Protein AF-Q0QKW3-F1 (afdb_monomer_lite)

InterPro domains:
  IPR012902 Prokaryotic N-terminal methylation site [PS00409] (21-41)

Organism: NCBI:txid364149

Radius of gyration: 33.95 Å; chains: 1; bounding box: 112×37×78 Å

Sequence (226 aa):
MNMRSIASMTQSAKTPRSATQGFTLVEALIAGVLMTFVMTSVGRIGVNALASSSTQKERSRIEGAIENSIQQIQHLDSQLTDTRIPVIHRLKNDPNNACIAPGAYLAHRLAYGSTTVAEWQSESTKSPDAIDRPYGVDSLKFSYLKPGSTTLNSLTIKDNSKGSTVITPETTPIDGNPYNLGSQDINLTVIEYQFRIPESKTSKSNKAEKRIIELNPYFQGNCYKL

Secondary structure (DSSP, 8-state):
---------------------PPPHHHHHHHHHHHHHHHHHHHHHHHHHHHHHHHHHHHHHHHHHHHHHHHHHHHHHHH--GGGS-GGGGSTT-TT-TTTSHHHHHHHHHHH----GGGSS-TT---TTSPPPPTTEEEEEEEEEPTT-SEEEEEEEEE-TTS-EEEEEEEEE--S-TTS-S---TT-EEEEEEEE-GGGGGSS---EEEEEEEE--TTHHHHTT-

pLDDT: mean 73.18, std 15.48, range [40.59, 95.44]

Foldseek 3Di:
DDDDDDDDDPDPPPPPPPPPDDDDPVNVVVVVVVVVVVCVVVVVVVVVVVVVVVLVVVVVQQVVQVVVLVVLLVVVLVVPAPVLQPPLLCDPPDPNNCQQQVQVNSQCCQAAVDRDPVCVPVLDHRDPSHRDQTPQWQKKKKWAAGVPDQKIWIWIWHADPVRDTDTDIDIDGNPPDCPPDPDPPRQKIKIKTWGARSVCPPPPDRDIDIDIDIDRRPHNVVSVVD

Structure (mmCIF, N/CA/C/O backbone):
data_AF-Q0QKW3-F1
#
_entry.id   AF-Q0QKW3-F1
#
loop_
_atom_site.group_PDB
_atom_site.id
_atom_site.type_symbol
_atom_site.label_atom_id
_atom_site.label_alt_id
_atom_site.label_comp_id
_atom_site.label_asym_id
_atom_site.label_entity_id
_atom_site.label_seq_id
_atom_site.pdbx_PDB_ins_code
_atom_site.Cartn_x
_atom_site.Cartn_y
_atom_site.Cartn_z
_atom_site.occupancy
_atom_site.B_iso_or_equiv
_atom_site.auth_seq_id
_atom_site.auth_comp_id
_atom_site.auth_asym_id
_atom_site.auth_atom_id
_atom_site.pdbx_PDB_model_num
ATOM 1 N N . MET A 1 1 ? -91.188 3.131 -2.274 1.00 42.47 1 MET A N 1
ATOM 2 C CA . MET A 1 1 ? -90.253 2.021 -1.968 1.00 42.47 1 MET A CA 1
ATOM 3 C C . MET A 1 1 ? -89.298 2.507 -0.884 1.00 42.47 1 MET A C 1
ATOM 5 O O . MET A 1 1 ? -88.382 3.254 -1.171 1.00 42.47 1 MET A O 1
ATOM 9 N N . ASN A 1 2 ? -89.753 2.445 0.367 1.00 40.59 2 ASN A N 1
ATOM 10 C CA . ASN A 1 2 ? -89.349 1.472 1.397 1.00 40.59 2 ASN A CA 1
ATOM 11 C C . ASN A 1 2 ? -87.956 1.727 1.999 1.00 40.59 2 ASN A C 1
ATOM 13 O O . ASN A 1 2 ? -87.008 0.984 1.773 1.00 40.59 2 ASN A O 1
ATOM 17 N N . MET A 1 3 ? -87.912 2.753 2.854 1.00 43.56 3 MET A N 1
ATOM 18 C CA . MET A 1 3 ? -87.024 2.828 4.014 1.00 43.56 3 MET A CA 1
ATOM 19 C C . MET A 1 3 ? -87.367 1.669 4.958 1.00 43.56 3 MET A C 1
ATOM 21 O O . MET A 1 3 ? -88.501 1.573 5.429 1.00 43.56 3 MET A O 1
ATOM 25 N N . ARG A 1 4 ? -86.408 0.781 5.234 1.00 51.78 4 ARG A N 1
ATOM 26 C CA . ARG A 1 4 ? -86.533 -0.211 6.306 1.00 51.78 4 ARG A CA 1
ATOM 27 C C . ARG A 1 4 ? -85.740 0.244 7.523 1.00 51.78 4 ARG A C 1
ATOM 29 O O . ARG A 1 4 ? -84.517 0.300 7.509 1.00 51.78 4 ARG A O 1
ATOM 36 N N . SER A 1 5 ? -86.521 0.558 8.548 1.00 52.12 5 SER A N 1
ATOM 37 C CA . SER A 1 5 ? -86.182 0.591 9.964 1.00 52.12 5 SER A CA 1
ATOM 38 C C . SER A 1 5 ? -85.480 -0.699 10.401 1.00 52.12 5 SER A C 1
ATOM 40 O O . SER A 1 5 ? -85.938 -1.791 10.057 1.00 52.12 5 SER A O 1
ATOM 42 N N . ILE A 1 6 ? -84.411 -0.570 11.189 1.00 54.25 6 ILE A N 1
ATOM 43 C CA . ILE A 1 6 ? -83.927 -1.636 12.069 1.00 54.25 6 ILE A CA 1
ATOM 44 C C . ILE A 1 6 ? -83.757 -1.029 13.460 1.00 54.25 6 ILE A C 1
ATOM 46 O O . ILE A 1 6 ? -83.150 0.026 13.643 1.00 54.25 6 ILE A O 1
ATOM 50 N N . ALA A 1 7 ? -84.392 -1.698 14.410 1.00 48.31 7 ALA A N 1
ATOM 51 C CA . ALA A 1 7 ? -84.553 -1.310 15.791 1.00 48.31 7 ALA A CA 1
ATOM 52 C C . ALA A 1 7 ? -83.254 -1.397 16.609 1.00 48.31 7 ALA A C 1
ATOM 54 O O . ALA A 1 7 ? -82.430 -2.284 16.413 1.00 48.31 7 ALA A O 1
ATOM 55 N N . SER A 1 8 ? -83.159 -0.476 17.570 1.00 50.16 8 SER A N 1
ATOM 56 C CA . SER A 1 8 ? -82.814 -0.689 18.981 1.00 50.16 8 SER A CA 1
ATOM 57 C C . SER A 1 8 ? -81.971 -1.918 19.348 1.00 50.16 8 SER A C 1
ATOM 59 O O . SER A 1 8 ? -82.469 -3.039 19.399 1.00 50.16 8 SER A O 1
ATOM 61 N N . MET A 1 9 ? -80.744 -1.650 19.795 1.00 45.97 9 MET A N 1
ATOM 62 C CA . MET A 1 9 ? -80.145 -2.322 20.949 1.00 45.97 9 MET A CA 1
ATOM 63 C C . MET A 1 9 ? -79.081 -1.392 21.544 1.00 45.97 9 MET A C 1
ATOM 65 O O . MET A 1 9 ? -77.895 -1.465 21.231 1.00 45.97 9 MET A O 1
ATOM 69 N N . THR A 1 10 ? -79.508 -0.473 22.407 1.00 44.41 10 THR A N 1
ATOM 70 C CA . THR A 1 10 ? -78.607 0.189 23.352 1.00 44.41 10 THR A CA 1
ATOM 71 C C . THR A 1 10 ? -78.171 -0.851 24.382 1.00 44.41 10 THR A C 1
ATOM 73 O O . THR A 1 10 ? -78.825 -1.069 25.401 1.00 44.41 10 THR A O 1
ATOM 76 N N . GLN A 1 11 ? -77.056 -1.536 24.118 1.00 50.62 11 GLN A N 1
ATOM 77 C CA . GLN A 1 11 ? -76.340 -2.233 25.179 1.00 50.62 11 GLN A CA 1
ATOM 78 C C . GLN A 1 11 ? -75.833 -1.178 26.159 1.00 50.62 11 GLN A C 1
ATOM 80 O O . GLN A 1 11 ? -74.930 -0.399 25.865 1.00 50.62 11 GLN A O 1
ATOM 85 N N . SER A 1 12 ? -76.459 -1.158 27.333 1.00 49.56 12 SER A N 1
ATOM 86 C CA . SER A 1 12 ? -75.935 -0.535 28.537 1.00 49.56 12 SER A CA 1
ATOM 87 C C . SER A 1 12 ? -74.548 -1.119 28.807 1.00 49.56 12 SER A C 1
ATOM 89 O O . SER A 1 12 ? -74.423 -2.169 29.440 1.00 49.56 12 SER A O 1
ATOM 91 N N . ALA A 1 13 ? -73.503 -0.451 28.314 1.00 48.22 13 ALA A N 1
ATOM 92 C CA . ALA A 1 13 ? -72.133 -0.715 28.708 1.00 48.22 13 ALA A CA 1
ATOM 93 C C . ALA A 1 13 ? -72.042 -0.426 30.208 1.00 48.22 13 ALA A C 1
ATOM 95 O O . ALA A 1 13 ? -71.988 0.719 30.651 1.00 48.22 13 ALA A O 1
ATOM 96 N N . LYS A 1 14 ? -72.125 -1.496 30.996 1.00 47.56 14 LYS A N 1
ATOM 97 C CA . LYS A 1 14 ? -71.912 -1.494 32.434 1.00 47.56 14 LYS A CA 1
ATOM 98 C C . LYS A 1 14 ? -70.473 -1.029 32.638 1.00 47.56 14 LYS A C 1
ATOM 100 O O . LYS A 1 14 ? -69.543 -1.811 32.468 1.00 47.56 14 LYS A O 1
ATOM 105 N N . THR A 1 15 ? -70.294 0.257 32.922 1.00 53.81 15 THR A N 1
ATOM 106 C CA . THR A 1 15 ? -69.010 0.819 33.329 1.00 53.81 15 THR A CA 1
ATOM 107 C C . THR A 1 15 ? -68.491 -0.029 34.487 1.00 53.81 15 THR A C 1
ATOM 109 O O . THR A 1 15 ? -69.190 -0.153 35.503 1.00 53.81 15 THR A O 1
ATOM 112 N N . PRO A 1 16 ? -67.316 -0.674 34.370 1.00 54.38 16 PRO A N 1
ATOM 113 C CA . PRO A 1 16 ? -66.708 -1.277 35.537 1.00 54.38 16 PRO A CA 1
ATOM 114 C C . PRO A 1 16 ? -66.475 -0.139 36.526 1.00 54.38 16 PRO A C 1
ATOM 116 O O . PRO A 1 16 ? -65.832 0.864 36.212 1.00 54.38 16 PRO A O 1
ATOM 119 N N . ARG A 1 17 ? -67.097 -0.270 37.701 1.00 53.06 17 ARG A N 1
ATOM 120 C CA . ARG A 1 17 ? -66.850 0.593 38.851 1.00 53.06 17 ARG A CA 1
ATOM 121 C C . ARG A 1 17 ? -65.341 0.749 38.990 1.00 53.06 17 ARG A C 1
ATOM 123 O O . ARG A 1 17 ? -64.639 -0.257 39.058 1.00 53.06 17 ARG A O 1
ATOM 130 N N . SER A 1 18 ? -64.884 1.997 39.042 1.00 59.66 18 SER A N 1
ATOM 131 C CA . SER A 1 18 ?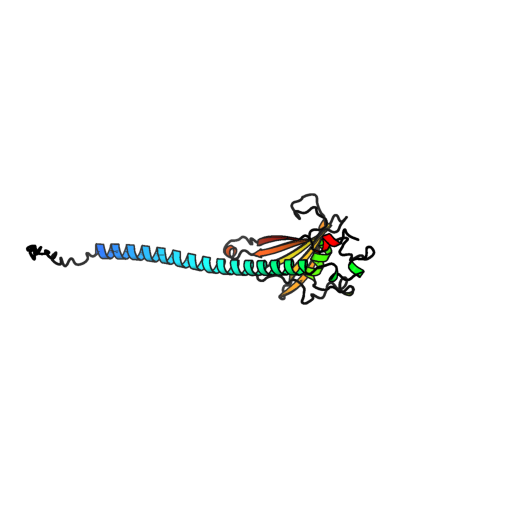 -63.550 2.356 39.509 1.00 59.66 18 SER A CA 1
ATOM 132 C C . SER A 1 18 ? -63.364 1.745 40.893 1.00 59.66 18 SER A C 1
ATOM 134 O O . SER A 1 18 ? -63.780 2.317 41.900 1.00 59.66 18 SER A O 1
ATOM 136 N N . ALA A 1 19 ? -62.792 0.546 40.939 1.00 57.69 19 ALA A N 1
ATOM 137 C CA . ALA A 1 19 ? -62.166 0.041 42.134 1.00 57.69 19 ALA A CA 1
ATOM 138 C C . ALA A 1 19 ? -60.936 0.922 42.317 1.00 57.69 19 ALA A C 1
ATOM 140 O O . ALA A 1 19 ? -59.924 0.743 41.645 1.00 57.69 19 ALA A O 1
ATOM 141 N N . THR A 1 20 ? -61.060 1.928 43.175 1.00 58.72 20 THR A N 1
ATOM 142 C CA . THR A 1 20 ? -59.926 2.704 43.668 1.00 58.72 20 THR A CA 1
ATOM 143 C C . THR A 1 20 ? -59.098 1.770 44.553 1.00 58.72 20 THR A C 1
ATOM 145 O O . THR A 1 20 ? -59.164 1.819 45.777 1.00 58.72 20 THR A O 1
ATOM 148 N N . GLN A 1 21 ? -58.398 0.823 43.929 1.00 62.38 21 GLN A N 1
ATOM 149 C CA . GLN A 1 21 ? -57.389 -0.001 44.570 1.00 62.38 21 GLN A CA 1
ATOM 150 C C . GLN A 1 21 ? -56.129 0.855 44.644 1.00 62.38 21 GLN A C 1
ATOM 152 O O . GLN A 1 21 ? -55.490 1.132 43.633 1.00 62.38 21 GLN A O 1
ATOM 157 N N . GLY A 1 22 ? -55.819 1.345 45.843 1.00 69.25 22 GLY A N 1
ATOM 158 C CA . GLY A 1 22 ? -54.501 1.904 46.112 1.00 69.25 22 GLY A CA 1
ATOM 159 C C . GLY A 1 22 ? -53.444 0.821 45.910 1.00 69.25 22 GLY A C 1
ATOM 160 O O . GLY A 1 22 ? -53.671 -0.334 46.277 1.00 69.25 22 GLY A O 1
ATOM 161 N N . PHE A 1 23 ? -52.306 1.190 45.322 1.00 72.75 23 PHE A N 1
ATOM 162 C CA . PHE A 1 23 ? -51.177 0.281 45.149 1.00 72.75 23 PHE A CA 1
ATOM 163 C C . PHE A 1 23 ? -50.764 -0.296 46.501 1.00 72.75 23 PHE A C 1
ATOM 165 O O . PHE A 1 23 ? -50.537 0.440 47.467 1.00 72.75 23 PHE A O 1
ATOM 172 N N . THR A 1 24 ? -50.661 -1.619 46.580 1.00 83.88 24 THR A N 1
ATOM 173 C CA . THR A 1 24 ? -50.092 -2.253 47.770 1.00 83.88 24 THR A CA 1
ATOM 174 C C . THR A 1 24 ? -48.594 -1.936 47.827 1.00 83.88 24 THR A C 1
ATOM 176 O O . THR A 1 24 ? -47.928 -1.850 46.795 1.00 83.88 24 THR A O 1
ATOM 179 N N . LEU A 1 25 ? -48.034 -1.768 49.029 1.00 85.25 25 LEU A N 1
ATOM 180 C CA . LEU A 1 25 ? -46.605 -1.460 49.212 1.00 85.25 25 LEU A CA 1
ATOM 181 C C . LEU A 1 25 ? -45.699 -2.491 48.511 1.00 85.25 25 LEU A C 1
ATOM 183 O O . LEU A 1 25 ? -44.661 -2.138 47.955 1.00 85.25 25 LEU A O 1
ATOM 187 N N . VAL A 1 26 ? -46.126 -3.757 48.485 1.00 90.44 26 VAL A N 1
ATOM 188 C CA . VAL A 1 26 ? -45.421 -4.860 47.819 1.00 90.44 26 VAL A CA 1
ATOM 189 C C . VAL A 1 26 ? -45.399 -4.686 46.299 1.00 90.44 26 VAL A C 1
ATOM 191 O O . VAL A 1 26 ? -44.364 -4.902 45.678 1.00 90.44 26 VAL A O 1
ATOM 194 N N . GLU A 1 27 ? -46.503 -4.259 45.691 1.00 86.88 27 GLU A N 1
ATOM 195 C CA . GLU A 1 27 ? -46.590 -4.041 44.243 1.00 86.88 27 GLU A CA 1
ATOM 196 C C . GLU A 1 27 ? -45.670 -2.904 43.785 1.00 86.88 27 GLU A C 1
ATOM 198 O O . GLU A 1 27 ? -44.917 -3.066 42.825 1.00 86.88 27 GLU A O 1
ATOM 203 N N . ALA A 1 28 ? -45.650 -1.792 44.527 1.00 89.06 28 ALA A N 1
ATOM 204 C CA . ALA A 1 28 ? -44.736 -0.683 44.263 1.00 89.06 28 ALA A CA 1
ATOM 205 C C . ALA A 1 28 ? -43.260 -1.101 44.413 1.00 89.06 28 ALA A C 1
ATOM 207 O O . ALA A 1 28 ? -42.409 -0.682 43.624 1.00 89.06 28 ALA A O 1
ATOM 208 N N . LEU A 1 29 ? -42.953 -1.968 45.385 1.00 92.56 29 LEU A N 1
ATOM 209 C CA . LEU A 1 29 ? -41.609 -2.505 45.595 1.00 92.56 29 LEU A CA 1
ATOM 210 C C . LEU A 1 29 ? -41.181 -3.432 44.448 1.00 92.56 29 LEU A C 1
ATOM 212 O O . LEU A 1 29 ? -40.080 -3.278 43.919 1.00 92.56 29 LEU A O 1
ATOM 216 N N . ILE A 1 30 ? -42.051 -4.350 44.018 1.00 93.25 30 ILE A N 1
ATOM 217 C CA . ILE A 1 30 ? -41.780 -5.242 42.881 1.00 93.25 30 ILE A CA 1
ATOM 218 C C . ILE A 1 30 ? -41.595 -4.423 41.598 1.00 93.25 30 ILE A C 1
ATOM 220 O O . ILE A 1 30 ? -40.627 -4.641 40.869 1.00 93.25 30 ILE A O 1
ATOM 224 N N . ALA A 1 31 ? -42.462 -3.438 41.344 1.00 92.81 31 ALA A N 1
ATOM 225 C CA . ALA A 1 31 ? -42.358 -2.562 40.179 1.00 92.81 31 ALA A CA 1
ATOM 226 C C . ALA A 1 31 ? -41.044 -1.759 40.173 1.00 92.81 31 ALA A C 1
ATOM 228 O O . ALA A 1 31 ? -40.376 -1.684 39.141 1.00 92.81 31 ALA A O 1
ATOM 229 N N . GLY A 1 32 ? -40.622 -1.221 41.323 1.00 93.56 32 GLY A N 1
ATOM 230 C CA . GLY A 1 32 ? -39.350 -0.506 41.456 1.00 93.56 32 GLY A CA 1
ATOM 231 C C . GLY A 1 32 ? -38.129 -1.390 41.177 1.00 93.56 32 GLY A C 1
ATOM 232 O O . GLY A 1 32 ? -37.216 -0.990 40.447 1.00 93.56 32 GLY A O 1
ATOM 233 N N . VAL A 1 33 ? -38.120 -2.622 41.691 1.00 94.00 33 VAL A N 1
ATOM 234 C CA . VAL A 1 33 ? -37.039 -3.587 41.425 1.00 94.00 33 VAL A CA 1
ATOM 235 C C . VAL A 1 33 ? -37.015 -3.991 39.947 1.00 94.00 33 VAL A C 1
ATOM 237 O O . VAL A 1 33 ? -35.952 -4.000 39.331 1.00 94.00 33 VAL A O 1
ATOM 240 N N . LEU A 1 34 ? -38.168 -4.245 39.326 1.00 95.44 34 LEU A N 1
ATOM 241 C CA . LEU A 1 34 ? -38.222 -4.580 37.899 1.00 95.44 34 LEU A CA 1
ATOM 242 C C . LEU A 1 34 ? -37.742 -3.418 37.016 1.00 95.44 34 LEU A C 1
ATOM 244 O O . LEU A 1 34 ? -36.938 -3.629 36.106 1.00 95.44 34 LEU A O 1
ATOM 248 N N . MET A 1 35 ? -38.161 -2.184 37.312 1.00 93.56 35 MET A N 1
ATOM 249 C CA . MET A 1 35 ? -37.751 -0.994 36.557 1.00 93.56 35 MET A CA 1
ATOM 250 C C . MET A 1 35 ? -36.238 -0.760 36.647 1.00 93.56 35 MET A C 1
ATOM 252 O O . MET A 1 35 ? -35.586 -0.491 35.635 1.00 93.56 35 MET A O 1
ATOM 256 N N . THR A 1 36 ? -35.663 -0.905 37.846 1.00 93.62 36 THR A N 1
ATOM 257 C CA . THR A 1 36 ? -34.215 -0.754 38.057 1.00 93.62 36 THR A CA 1
ATOM 258 C C . THR A 1 36 ? -33.419 -1.833 37.320 1.00 93.62 36 THR A C 1
ATOM 260 O O . THR A 1 36 ? -32.422 -1.506 36.672 1.00 93.62 36 THR A O 1
ATOM 263 N N . PHE A 1 37 ? -33.874 -3.090 37.302 1.00 92.50 37 PHE A N 1
ATOM 264 C CA . PHE A 1 37 ? -33.246 -4.159 36.511 1.00 92.50 37 PHE A CA 1
ATOM 265 C C . PHE A 1 37 ? -33.290 -3.896 34.997 1.00 92.50 37 PHE A C 1
ATOM 267 O O . PHE A 1 37 ? -32.280 -4.085 34.306 1.00 92.50 37 PHE A O 1
ATOM 274 N N . VAL A 1 38 ? -34.427 -3.422 34.478 1.00 95.25 38 VAL A N 1
ATOM 275 C CA . VAL A 1 38 ? -34.590 -3.094 33.051 1.00 95.25 38 VAL A CA 1
ATOM 276 C C . VAL A 1 38 ? -33.697 -1.917 32.660 1.00 95.25 38 VAL A C 1
ATOM 278 O O . VAL A 1 38 ? -32.934 -2.025 31.699 1.00 95.25 38 VAL A O 1
ATOM 281 N N . MET A 1 39 ? -33.718 -0.820 33.424 1.00 92.06 39 MET A N 1
ATOM 282 C CA . MET A 1 39 ? -32.875 0.348 33.142 1.00 92.06 39 MET A CA 1
ATOM 283 C C . MET A 1 39 ? -31.383 0.016 33.224 1.00 92.06 39 MET A C 1
ATOM 285 O O . MET A 1 39 ? -30.614 0.454 32.368 1.00 92.06 39 MET A O 1
ATOM 289 N N . T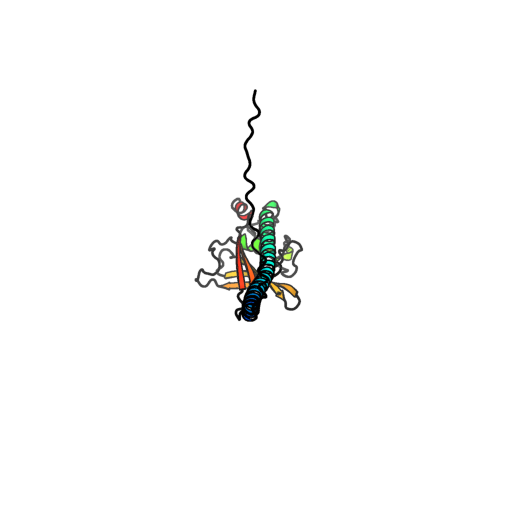HR A 1 40 ? -30.966 -0.807 34.191 1.00 91.00 40 THR A N 1
ATOM 290 C CA . THR A 1 40 ? -29.561 -1.235 34.311 1.00 91.00 40 THR A CA 1
ATOM 291 C C . THR A 1 40 ? -29.128 -2.079 33.109 1.00 91.00 40 THR A C 1
ATOM 293 O O . THR A 1 40 ? -28.021 -1.908 32.593 1.00 91.00 40 THR A O 1
ATOM 296 N N . SER A 1 41 ? -30.008 -2.957 32.622 1.00 90.12 41 SER A N 1
ATOM 297 C CA . SER A 1 41 ? -29.759 -3.776 31.430 1.00 90.12 41 SER A CA 1
ATOM 298 C C . SER A 1 41 ? -29.640 -2.924 30.162 1.00 90.12 41 SER A C 1
ATOM 300 O O . SER A 1 41 ? -28.644 -3.026 29.444 1.00 90.12 41 SER A O 1
ATOM 302 N N . VAL A 1 42 ? -30.606 -2.034 29.907 1.00 88.94 42 VAL A N 1
ATOM 303 C CA . VAL A 1 42 ? -30.612 -1.166 28.714 1.00 88.94 42 VAL A CA 1
ATOM 304 C C . VAL A 1 42 ? -29.439 -0.184 28.732 1.00 88.94 42 VAL A C 1
ATOM 306 O O . VAL A 1 42 ? -28.790 0.012 27.704 1.00 88.94 42 VAL A O 1
ATOM 309 N N . GLY A 1 43 ? -29.104 0.372 29.901 1.00 87.31 43 GLY A N 1
ATOM 310 C CA . GLY A 1 43 ? -27.953 1.259 30.064 1.00 87.31 43 GLY A CA 1
ATOM 311 C C . GLY A 1 43 ? -26.640 0.593 29.648 1.00 87.31 43 GLY A C 1
ATOM 312 O O . GLY A 1 43 ? -25.858 1.185 28.905 1.00 87.31 43 GLY A O 1
ATOM 313 N N . ARG A 1 44 ? -26.424 -0.671 30.043 1.00 84.62 44 ARG A N 1
ATOM 314 C CA . ARG A 1 44 ? -25.239 -1.448 29.636 1.00 84.62 44 ARG A CA 1
ATOM 315 C C . ARG A 1 44 ? -25.212 -1.762 28.136 1.00 84.62 44 ARG A C 1
ATOM 317 O O . ARG A 1 44 ? -24.150 -1.696 27.525 1.00 84.62 44 ARG A O 1
ATOM 324 N N . ILE A 1 45 ? -26.357 -2.072 27.526 1.00 87.50 45 ILE A N 1
ATOM 325 C CA . ILE A 1 45 ? -26.439 -2.330 26.077 1.00 87.50 45 ILE A CA 1
ATOM 326 C C . ILE A 1 45 ? -26.093 -1.063 25.280 1.00 87.50 45 ILE A C 1
ATOM 328 O O . ILE A 1 45 ? -25.303 -1.129 24.338 1.00 87.50 45 ILE A O 1
ATOM 332 N N . GLY A 1 46 ? -26.620 0.096 25.689 1.00 86.50 46 GLY A N 1
ATOM 333 C CA . GLY A 1 46 ? -26.365 1.375 25.022 1.00 86.50 46 GLY A CA 1
ATOM 334 C C . GLY A 1 46 ? -24.890 1.786 25.035 1.00 86.50 46 GLY A C 1
ATOM 335 O O . GLY A 1 46 ? -24.346 2.158 23.995 1.00 86.50 46 GLY A O 1
ATOM 336 N N . VAL A 1 47 ? -24.206 1.664 26.181 1.00 82.88 47 VAL A N 1
ATOM 337 C CA . VAL A 1 47 ? -22.771 2.006 26.267 1.00 82.88 47 VAL A CA 1
ATOM 338 C C . VAL A 1 47 ? -21.896 1.063 25.436 1.00 82.88 47 VAL A C 1
ATOM 340 O O . VAL A 1 47 ? -20.952 1.522 24.795 1.00 82.88 47 VAL A O 1
ATOM 343 N N . ASN A 1 48 ? -22.238 -0.228 25.368 1.00 81.94 48 ASN A N 1
ATOM 344 C CA . ASN A 1 48 ? -21.509 -1.200 24.548 1.00 81.94 48 ASN A CA 1
ATOM 345 C C . ASN A 1 48 ? -21.688 -0.925 23.047 1.00 81.94 48 ASN A C 1
ATOM 347 O O . ASN A 1 48 ? -20.725 -1.018 22.284 1.00 81.94 48 ASN A O 1
ATOM 351 N N . ALA A 1 49 ? -22.894 -0.528 22.629 1.00 81.00 49 ALA A N 1
ATOM 352 C CA . ALA A 1 49 ? -23.169 -0.139 21.249 1.00 81.00 49 ALA A CA 1
ATOM 353 C C . ALA A 1 49 ? -22.386 1.123 20.838 1.00 81.00 49 ALA A C 1
ATOM 355 O O . ALA A 1 49 ? -21.806 1.167 19.753 1.00 81.00 49 ALA A O 1
ATOM 356 N N . LEU A 1 50 ? -22.300 2.129 21.717 1.00 82.50 50 LEU A N 1
ATOM 357 C CA . LEU A 1 50 ? -21.523 3.352 21.468 1.00 82.50 50 LEU A CA 1
ATOM 358 C C . LEU A 1 50 ? -20.014 3.082 21.399 1.00 82.50 50 LEU A C 1
ATOM 360 O O . LEU A 1 50 ? -19.336 3.575 20.494 1.00 82.50 50 LEU A O 1
ATOM 364 N N . ALA A 1 51 ? -19.489 2.266 22.317 1.00 76.62 51 ALA A N 1
ATOM 365 C CA . ALA A 1 51 ? -18.089 1.852 22.297 1.00 76.62 51 ALA A CA 1
ATOM 366 C C . ALA A 1 51 ? -17.738 1.119 20.986 1.00 76.62 51 ALA A C 1
ATOM 368 O O . ALA A 1 51 ? -16.731 1.437 20.347 1.00 76.62 51 ALA A O 1
ATOM 369 N N . SER A 1 52 ? -18.609 0.216 20.523 1.00 82.31 52 SER A N 1
ATOM 370 C CA . SER A 1 52 ? -18.460 -0.472 19.233 1.00 82.31 52 SER A CA 1
ATOM 371 C C . SER A 1 52 ? -18.571 0.480 18.030 1.00 82.31 52 SER A C 1
ATOM 373 O O . SER A 1 52 ? -17.771 0.399 17.104 1.00 82.31 52 SER A O 1
ATOM 375 N N . SER A 1 53 ? -19.480 1.459 18.054 1.00 85.12 53 SER A N 1
ATOM 376 C CA . SER A 1 53 ? -19.622 2.431 16.957 1.00 85.12 53 SER A CA 1
ATOM 377 C C . SER A 1 53 ? -18.356 3.272 16.747 1.00 85.12 53 SER A C 1
ATOM 379 O O . SER A 1 53 ? -17.935 3.503 15.611 1.00 85.12 53 SER A O 1
ATOM 381 N N . SER A 1 54 ? -17.706 3.693 17.837 1.00 84.94 54 SER A N 1
ATOM 382 C CA . SER A 1 54 ? -16.475 4.489 17.763 1.00 84.94 54 SER A CA 1
ATOM 383 C C . SER A 1 54 ? -15.297 3.720 17.147 1.00 84.94 54 SER A C 1
ATOM 385 O O . SER A 1 54 ? -14.554 4.274 16.337 1.00 84.94 54 SER A O 1
ATOM 387 N N . THR A 1 55 ? -15.156 2.433 17.480 1.00 85.25 55 THR A N 1
ATOM 388 C CA . THR A 1 55 ? -14.099 1.559 16.945 1.00 85.25 55 THR A CA 1
ATOM 389 C C . THR A 1 55 ? -14.363 1.209 15.488 1.00 85.25 55 THR A C 1
ATOM 391 O O . THR A 1 55 ? -13.450 1.302 14.667 1.00 85.25 55 THR A O 1
ATOM 394 N N . GLN A 1 56 ? -15.622 0.929 15.143 1.00 86.75 56 GLN A N 1
ATOM 395 C CA . GLN A 1 56 ? -16.041 0.703 13.765 1.00 86.75 56 GLN A CA 1
ATOM 396 C C . GLN A 1 56 ? -15.774 1.929 12.884 1.00 86.75 56 GLN A C 1
ATOM 398 O O . GLN A 1 56 ? -15.270 1.786 11.774 1.00 86.75 56 GLN A O 1
ATOM 403 N N . LYS A 1 57 ? -16.045 3.143 13.383 1.00 87.62 57 LYS A N 1
ATOM 404 C CA . LYS A 1 57 ? -15.756 4.388 12.654 1.00 87.62 57 LYS A CA 1
ATOM 405 C C . LYS A 1 57 ? -14.266 4.544 12.354 1.00 87.62 57 LYS A C 1
ATOM 407 O O . LYS A 1 57 ? -13.909 4.921 11.240 1.00 87.62 57 LYS A O 1
ATOM 412 N N . GLU A 1 58 ? -13.409 4.262 13.331 1.00 87.50 58 GLU A N 1
ATOM 413 C CA . GLU A 1 58 ? -11.960 4.334 13.136 1.00 87.50 58 GLU A CA 1
ATOM 414 C C . GLU A 1 58 ? -11.482 3.284 12.129 1.00 87.50 58 GLU A C 1
ATOM 416 O O . GLU A 1 58 ? -10.717 3.601 11.221 1.00 87.50 58 GLU A O 1
ATOM 421 N N . ARG A 1 59 ? -12.001 2.055 12.223 1.00 88.44 59 ARG A N 1
ATOM 422 C CA . ARG A 1 59 ? -11.702 0.992 11.260 1.00 88.44 59 ARG A CA 1
ATOM 423 C C . ARG A 1 59 ? -12.098 1.393 9.843 1.00 88.44 59 ARG A C 1
ATOM 425 O O . ARG A 1 59 ? -11.265 1.333 8.946 1.00 88.44 59 ARG A O 1
ATOM 432 N N . SER A 1 60 ? -13.321 1.885 9.653 1.00 89.69 60 SER A N 1
ATOM 433 C CA . SER A 1 60 ? -13.789 2.358 8.347 1.00 89.69 60 SER A CA 1
ATOM 434 C C . SER A 1 60 ? -12.959 3.525 7.807 1.00 89.69 60 SER A C 1
ATOM 436 O O . SER A 1 60 ? -12.778 3.631 6.597 1.00 89.69 60 SER A O 1
ATOM 438 N N . ARG A 1 61 ? -12.417 4.388 8.675 1.00 90.62 61 ARG A N 1
ATOM 439 C CA . ARG A 1 61 ? -11.520 5.475 8.262 1.00 90.62 61 ARG A CA 1
ATOM 440 C C . ARG A 1 61 ? -10.176 4.948 7.749 1.00 90.62 61 ARG A C 1
ATOM 442 O O . ARG A 1 61 ? -9.709 5.431 6.721 1.00 90.62 61 ARG A O 1
ATOM 449 N N . ILE A 1 62 ? -9.569 3.979 8.439 1.00 89.94 62 ILE A N 1
ATOM 450 C CA . ILE A 1 62 ? -8.311 3.346 8.004 1.00 89.94 62 ILE A CA 1
ATOM 451 C C . ILE A 1 62 ? -8.536 2.571 6.703 1.00 89.94 62 ILE A C 1
ATOM 453 O O . ILE A 1 62 ? -7.788 2.755 5.748 1.00 89.94 62 ILE A O 1
ATOM 457 N N . GLU A 1 63 ? -9.591 1.756 6.630 1.00 90.19 63 GLU A N 1
ATOM 458 C CA . GLU A 1 63 ? -9.901 0.978 5.425 1.00 90.19 63 GLU A CA 1
ATOM 459 C C . GLU A 1 63 ? -10.213 1.880 4.225 1.00 90.19 63 GLU A C 1
ATOM 461 O O . GLU A 1 63 ? -9.713 1.621 3.137 1.00 90.19 63 GLU A O 1
ATOM 466 N N . GLY A 1 64 ? -10.934 2.988 4.420 1.00 92.12 64 GLY A N 1
ATOM 467 C CA . GLY A 1 64 ? -11.164 3.970 3.358 1.00 92.12 64 GLY A CA 1
ATOM 468 C C . GLY A 1 64 ? -9.883 4.671 2.889 1.00 92.12 64 GLY A C 1
ATOM 469 O O . GLY A 1 64 ? -9.724 4.936 1.699 1.00 92.12 64 GLY A O 1
ATOM 470 N N . ALA A 1 65 ? -8.945 4.949 3.800 1.00 91.31 65 ALA A N 1
ATOM 471 C CA . ALA A 1 65 ? -7.648 5.519 3.439 1.00 91.31 65 ALA A CA 1
ATOM 472 C C . ALA A 1 65 ? -6.776 4.519 2.661 1.00 91.31 65 ALA A C 1
ATOM 474 O O . ALA A 1 65 ? -6.107 4.911 1.705 1.00 91.31 65 ALA A O 1
ATOM 475 N N . ILE A 1 66 ? -6.802 3.239 3.051 1.00 91.69 66 ILE A N 1
ATOM 476 C CA . ILE A 1 66 ? -6.141 2.159 2.311 1.00 91.69 66 ILE A CA 1
ATOM 477 C C . ILE A 1 66 ? -6.763 2.049 0.921 1.00 91.69 66 ILE A C 1
ATOM 479 O O . ILE A 1 66 ? -6.038 2.175 -0.052 1.00 91.69 66 ILE A O 1
ATOM 483 N N . GLU A 1 67 ? -8.084 1.918 0.815 1.00 93.75 67 GLU A N 1
ATOM 484 C CA . GLU A 1 67 ? -8.797 1.799 -0.463 1.00 93.75 67 GLU A CA 1
ATOM 485 C C . GLU A 1 67 ? -8.455 2.942 -1.432 1.00 93.75 67 GLU A C 1
ATOM 487 O O . GLU A 1 67 ? -8.107 2.701 -2.585 1.00 93.75 67 GLU A O 1
ATOM 492 N N . ASN A 1 68 ? -8.448 4.189 -0.955 1.00 93.44 68 ASN A N 1
ATOM 493 C CA . ASN A 1 68 ? -8.043 5.329 -1.780 1.00 93.44 68 ASN A CA 1
ATOM 494 C C . ASN A 1 68 ? -6.580 5.215 -2.261 1.00 93.44 68 ASN A C 1
ATOM 496 O O . ASN A 1 68 ? -6.272 5.499 -3.417 1.00 93.44 68 ASN A O 1
ATOM 500 N N . SER A 1 69 ? -5.670 4.750 -1.400 1.00 90.88 69 SER A N 1
ATOM 501 C CA . SER A 1 69 ? -4.275 4.497 -1.783 1.00 90.88 69 SER A CA 1
ATOM 502 C C . SER A 1 69 ? -4.153 3.395 -2.836 1.00 90.88 69 SER A C 1
ATOM 504 O O . SER A 1 69 ? -3.362 3.540 -3.766 1.00 90.88 69 SER A O 1
ATOM 506 N N . ILE A 1 70 ? -4.957 2.333 -2.743 1.00 91.38 70 ILE A N 1
ATOM 507 C CA . ILE A 1 70 ? -5.004 1.261 -3.749 1.00 91.38 70 ILE A CA 1
ATOM 508 C C . ILE A 1 70 ? -5.432 1.824 -5.098 1.00 91.38 70 ILE A C 1
ATOM 510 O O . ILE A 1 70 ? -4.761 1.594 -6.104 1.00 91.38 70 ILE A O 1
ATOM 514 N N . GLN A 1 71 ? -6.515 2.599 -5.114 1.00 93.00 71 GLN A N 1
ATOM 515 C CA . GLN A 1 71 ? -7.018 3.237 -6.329 1.00 93.00 71 GLN A CA 1
ATOM 516 C C . GLN A 1 71 ? -5.970 4.173 -6.938 1.00 93.00 71 GLN A C 1
ATOM 518 O O . GLN A 1 71 ? -5.759 4.160 -8.150 1.00 93.00 71 GLN A O 1
ATOM 523 N N . GLN A 1 72 ? -5.254 4.935 -6.106 1.00 90.62 72 GLN A N 1
ATOM 524 C CA . GLN A 1 72 ? -4.156 5.784 -6.560 1.00 90.62 72 GLN A CA 1
ATOM 525 C C . GLN A 1 72 ? -3.019 4.964 -7.180 1.00 90.62 72 GLN A C 1
ATOM 527 O O . GLN A 1 72 ? -2.526 5.319 -8.248 1.00 90.62 72 GLN A O 1
ATOM 532 N N . ILE A 1 73 ? -2.611 3.859 -6.554 1.00 89.81 73 ILE A N 1
ATOM 533 C CA . ILE A 1 73 ? -1.554 2.990 -7.082 1.00 89.81 73 ILE A CA 1
ATOM 534 C C . ILE A 1 73 ? -1.962 2.380 -8.422 1.00 89.81 73 ILE A C 1
ATOM 536 O O . ILE A 1 73 ? -1.180 2.423 -9.366 1.00 89.81 73 ILE A O 1
ATOM 540 N N . GLN A 1 74 ? -3.183 1.857 -8.529 1.00 91.19 74 GLN A N 1
ATOM 541 C CA . GLN A 1 74 ? -3.704 1.308 -9.782 1.00 91.19 74 GLN A CA 1
ATOM 542 C C . GLN A 1 74 ? -3.769 2.378 -10.874 1.00 91.19 74 GLN A C 1
ATOM 544 O O . GLN A 1 74 ? -3.409 2.131 -12.025 1.00 91.19 74 GLN A O 1
ATOM 549 N N . HIS A 1 75 ? -4.176 3.595 -10.510 1.00 89.50 75 HIS A N 1
ATOM 550 C CA . HIS A 1 75 ? -4.162 4.722 -11.427 1.00 89.50 75 HIS A CA 1
ATOM 551 C C . HIS A 1 75 ? -2.741 5.037 -11.910 1.00 89.50 75 HIS A C 1
ATOM 553 O O . HIS A 1 75 ? -2.525 5.156 -13.116 1.00 89.50 75 HIS A O 1
ATOM 559 N N . LEU A 1 76 ? -1.762 5.120 -11.006 1.00 85.44 76 LEU A N 1
ATOM 560 C CA . LEU A 1 76 ? -0.365 5.382 -11.360 1.00 85.44 76 LEU A CA 1
ATOM 561 C C . LEU A 1 76 ? 0.244 4.270 -12.216 1.00 85.44 76 LEU A C 1
ATOM 563 O O . LEU A 1 76 ? 0.935 4.578 -13.185 1.00 85.44 76 LEU A O 1
ATOM 567 N N . ASP A 1 77 ? -0.040 3.007 -11.905 1.00 88.44 77 ASP A N 1
ATOM 568 C CA . ASP A 1 77 ? 0.407 1.870 -12.710 1.00 88.44 77 ASP A CA 1
ATOM 569 C C . ASP A 1 77 ? -0.178 1.935 -14.130 1.00 88.44 77 ASP A C 1
ATOM 571 O O . ASP A 1 77 ? 0.559 1.850 -15.109 1.00 88.44 77 ASP A O 1
ATOM 575 N N . SER A 1 78 ? -1.475 2.238 -14.265 1.00 88.06 78 SER A N 1
ATOM 576 C CA . SER A 1 78 ? -2.109 2.409 -15.582 1.00 88.06 78 SER A CA 1
ATOM 577 C C . SER A 1 78 ? -1.531 3.578 -16.392 1.00 88.06 78 SER A C 1
ATOM 579 O O . SER A 1 78 ? -1.499 3.535 -17.623 1.00 88.06 78 SER A O 1
ATOM 581 N N . GLN A 1 79 ? -1.054 4.633 -15.719 1.00 86.00 79 GLN A N 1
ATOM 582 C CA . GLN A 1 79 ? -0.388 5.759 -16.377 1.00 86.00 79 GLN A CA 1
ATOM 583 C C . GLN A 1 79 ? 1.029 5.413 -16.834 1.00 86.00 79 GLN A C 1
ATOM 585 O O . GLN A 1 79 ? 1.548 6.062 -17.752 1.00 86.00 79 GLN A O 1
ATOM 590 N N . LEU A 1 80 ? 1.658 4.420 -16.206 1.00 81.88 80 LEU A N 1
ATOM 591 C CA . LEU A 1 80 ? 2.986 3.937 -16.539 1.00 81.88 80 LEU A CA 1
ATOM 592 C C . LEU A 1 80 ? 2.897 3.135 -17.840 1.00 81.88 80 LEU A C 1
ATOM 594 O O . LEU A 1 80 ? 2.827 1.914 -17.870 1.00 81.88 80 LEU A O 1
ATOM 598 N N . THR A 1 81 ? 2.831 3.870 -18.942 1.00 80.38 81 THR A N 1
ATOM 599 C CA . THR A 1 81 ? 2.810 3.356 -20.311 1.00 80.38 81 THR A CA 1
ATOM 600 C C . THR A 1 81 ? 4.173 3.552 -20.949 1.00 80.38 81 THR A C 1
ATOM 602 O O . THR A 1 81 ? 4.967 4.373 -20.486 1.00 80.38 81 THR A O 1
ATOM 605 N N . ASP A 1 82 ? 4.427 2.831 -22.043 1.00 71.81 82 ASP A N 1
ATOM 606 C CA . ASP A 1 82 ? 5.686 2.909 -22.785 1.00 71.81 82 ASP A CA 1
ATOM 607 C C . ASP A 1 82 ? 6.090 4.373 -23.030 1.00 71.81 82 ASP A C 1
ATOM 609 O O . ASP A 1 82 ? 7.162 4.787 -22.620 1.00 71.81 82 ASP A O 1
ATOM 613 N N . THR A 1 83 ? 5.180 5.221 -23.520 1.00 73.75 83 THR A N 1
ATOM 614 C CA . THR A 1 83 ? 5.436 6.649 -23.793 1.00 73.75 83 THR A CA 1
ATOM 615 C C . THR A 1 83 ? 5.829 7.487 -22.575 1.00 73.75 83 THR A C 1
ATOM 617 O O . THR A 1 83 ? 6.545 8.473 -22.743 1.00 73.75 83 THR A O 1
ATOM 620 N N . ARG A 1 84 ? 5.397 7.115 -21.365 1.00 76.44 84 ARG A N 1
ATOM 621 C CA . ARG A 1 84 ? 5.754 7.813 -20.120 1.00 76.44 84 ARG A CA 1
ATOM 622 C C . ARG A 1 84 ? 7.072 7.342 -19.520 1.00 76.44 84 ARG A C 1
ATOM 624 O O . ARG A 1 84 ? 7.658 8.070 -18.72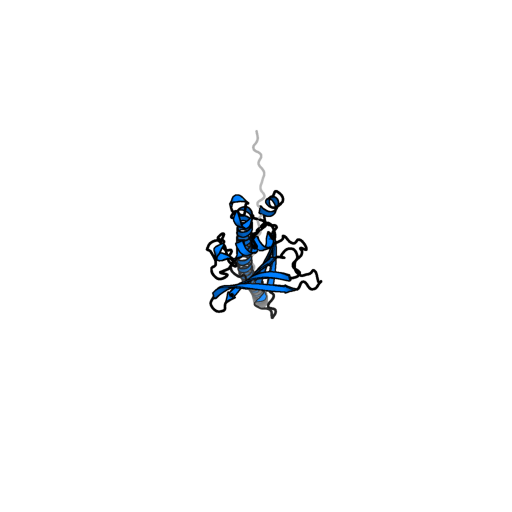0 1.00 76.44 84 ARG A O 1
ATOM 631 N N . ILE A 1 85 ? 7.545 6.160 -19.904 1.00 78.19 85 ILE A N 1
ATOM 632 C CA . ILE A 1 85 ? 8.855 5.658 -19.500 1.00 78.19 85 ILE A CA 1
ATOM 633 C C . ILE A 1 85 ? 9.909 6.348 -20.377 1.00 78.19 85 ILE A C 1
ATOM 635 O O . ILE A 1 85 ? 9.824 6.268 -21.606 1.00 78.19 85 ILE A O 1
ATOM 639 N N . PRO A 1 86 ? 10.916 7.025 -19.806 1.00 77.06 86 PRO A N 1
ATOM 640 C CA . PRO A 1 86 ? 11.999 7.611 -20.587 1.00 77.06 86 PRO A CA 1
ATOM 641 C C . PRO A 1 86 ? 12.692 6.562 -21.460 1.00 77.06 86 PRO A C 1
ATOM 643 O O . PRO A 1 86 ? 12.951 5.452 -21.005 1.00 77.06 86 PRO A O 1
ATOM 646 N N . VAL A 1 87 ? 13.029 6.920 -22.703 1.00 72.31 87 VAL A N 1
ATOM 647 C CA . VAL A 1 87 ? 13.594 5.982 -23.695 1.00 72.31 87 VAL A CA 1
ATOM 648 C C . VAL A 1 87 ? 14.836 5.263 -23.168 1.00 72.31 87 VAL A C 1
ATOM 650 O O . VAL A 1 87 ? 14.973 4.064 -23.368 1.00 72.31 87 VAL A O 1
ATOM 653 N N . ILE A 1 88 ? 15.698 5.967 -22.435 1.00 70.06 88 ILE A N 1
ATOM 654 C CA . ILE A 1 88 ? 16.894 5.408 -21.788 1.00 70.06 88 ILE A CA 1
ATOM 655 C C . ILE A 1 88 ? 16.582 4.183 -20.911 1.00 70.06 88 ILE A C 1
ATOM 657 O O . ILE A 1 88 ? 17.287 3.187 -21.004 1.00 70.06 88 ILE A O 1
ATOM 661 N N . HIS A 1 89 ? 15.463 4.205 -20.179 1.00 74.19 89 HIS A N 1
ATOM 662 C CA . HIS A 1 89 ? 15.030 3.137 -19.278 1.00 74.19 89 HIS A CA 1
ATOM 663 C C . HIS A 1 89 ? 14.308 2.004 -20.013 1.00 74.19 89 HIS A C 1
ATOM 665 O O . HIS A 1 89 ? 13.816 1.075 -19.383 1.00 74.19 89 HIS A O 1
ATOM 671 N N . ARG A 1 90 ? 14.226 2.069 -21.344 1.00 72.50 90 ARG A N 1
ATOM 672 C CA . ARG A 1 90 ? 13.748 0.976 -22.204 1.00 72.50 90 ARG A CA 1
ATOM 673 C C . ARG A 1 90 ? 14.898 0.270 -22.916 1.00 72.50 90 ARG A C 1
ATOM 675 O O . ARG A 1 90 ? 14.707 -0.788 -23.510 1.00 72.50 90 ARG A O 1
ATOM 682 N N . LEU A 1 91 ? 16.093 0.863 -22.904 1.00 69.25 91 LEU A N 1
ATOM 683 C CA . LEU A 1 91 ? 17.245 0.321 -23.607 1.00 69.25 91 LEU A CA 1
ATOM 684 C C . LEU A 1 91 ? 17.839 -0.848 -22.819 1.00 69.25 91 LEU A C 1
ATOM 686 O O . LEU A 1 91 ? 18.089 -0.759 -21.620 1.00 69.25 91 LEU A O 1
ATOM 690 N N . LYS A 1 92 ? 18.144 -1.941 -23.526 1.00 65.94 92 LYS A N 1
ATOM 691 C CA . LYS A 1 92 ? 18.701 -3.183 -22.961 1.00 65.94 92 LYS A CA 1
ATOM 692 C C . LYS A 1 92 ? 20.024 -2.996 -22.202 1.00 65.94 92 LYS A C 1
ATOM 694 O O . LYS A 1 92 ? 20.357 -3.824 -21.364 1.00 65.94 92 LYS A O 1
ATOM 699 N N . ASN A 1 93 ? 20.745 -1.913 -22.489 1.00 64.06 93 ASN A N 1
ATOM 700 C CA . ASN A 1 93 ? 22.056 -1.609 -21.916 1.00 64.06 93 ASN A CA 1
ATOM 701 C C . ASN A 1 93 ? 21.989 -0.700 -20.673 1.00 64.06 93 ASN A C 1
ATOM 703 O O . ASN A 1 93 ? 23.038 -0.395 -20.110 1.00 64.06 93 ASN A O 1
ATOM 707 N N . ASP A 1 94 ? 20.801 -0.246 -20.256 1.00 66.25 94 ASP A N 1
ATOM 708 C CA . ASP A 1 94 ? 20.639 0.544 -19.031 1.00 66.25 94 ASP A CA 1
ATOM 709 C C . ASP A 1 94 ? 20.498 -0.392 -17.811 1.00 66.25 94 ASP A C 1
ATOM 711 O O . ASP A 1 94 ? 19.623 -1.266 -17.819 1.00 66.25 94 ASP A O 1
ATOM 715 N N . PRO A 1 95 ? 21.307 -0.234 -16.743 1.00 58.22 95 PRO A N 1
ATOM 716 C CA . PRO A 1 95 ? 21.082 -0.934 -15.475 1.00 58.22 95 PRO A CA 1
ATOM 717 C C . PRO A 1 95 ? 19.693 -0.672 -14.867 1.00 58.22 95 PRO A C 1
ATOM 719 O O . PRO A 1 95 ? 19.210 -1.497 -14.094 1.00 58.22 95 PRO A O 1
ATOM 722 N N . ASN A 1 96 ? 19.037 0.434 -15.236 1.00 63.47 96 ASN A N 1
ATOM 723 C CA . ASN A 1 96 ? 17.697 0.811 -14.779 1.00 63.47 96 ASN A CA 1
ATOM 724 C C . ASN A 1 96 ? 16.596 0.462 -15.796 1.00 63.47 96 ASN A C 1
ATOM 726 O O . ASN A 1 96 ? 15.536 1.093 -15.814 1.00 63.47 96 ASN A O 1
ATOM 730 N N . ASN A 1 97 ? 16.838 -0.522 -16.668 1.00 74.31 97 ASN A N 1
ATOM 731 C CA . ASN A 1 97 ? 15.867 -0.922 -17.677 1.00 74.31 97 ASN A CA 1
ATOM 732 C C . ASN A 1 97 ? 14.575 -1.466 -17.038 1.00 74.31 97 ASN A C 1
ATOM 734 O O . ASN A 1 97 ? 14.563 -2.531 -16.411 1.00 74.31 97 ASN A O 1
ATOM 738 N N . ALA A 1 98 ? 13.472 -0.760 -17.282 1.00 78.19 98 ALA A N 1
ATOM 739 C CA . ALA A 1 98 ? 12.132 -1.106 -16.832 1.00 78.19 98 ALA A CA 1
ATOM 740 C C . ALA A 1 98 ? 11.691 -2.488 -17.338 1.00 78.19 98 ALA A C 1
ATOM 742 O O . ALA A 1 98 ? 10.966 -3.195 -16.649 1.00 78.19 98 ALA A O 1
ATOM 743 N N . CYS A 1 99 ? 12.161 -2.909 -18.512 1.00 79.62 99 CYS A N 1
ATOM 744 C CA . CYS A 1 99 ? 11.782 -4.179 -19.123 1.00 79.62 99 CYS A CA 1
ATOM 745 C C . CYS A 1 99 ? 12.568 -5.393 -18.628 1.00 79.62 99 CYS A C 1
ATOM 747 O O . CYS A 1 99 ? 12.129 -6.518 -18.850 1.00 79.62 99 CYS A O 1
ATOM 749 N N . ILE A 1 100 ? 13.706 -5.192 -17.957 1.00 78.38 100 ILE A N 1
ATOM 750 C CA . ILE A 1 100 ? 14.432 -6.301 -17.328 1.00 78.38 100 ILE A CA 1
ATOM 751 C C . ILE A 1 100 ? 13.717 -6.691 -16.036 1.00 78.38 100 ILE A C 1
ATOM 753 O O . ILE A 1 100 ? 13.439 -7.865 -15.835 1.00 78.38 100 ILE A O 1
ATOM 757 N N . ALA A 1 101 ? 13.389 -5.712 -15.190 1.00 77.00 101 ALA A N 1
ATOM 758 C CA . ALA A 1 101 ? 12.776 -5.927 -13.882 1.00 77.00 101 ALA A CA 1
ATOM 759 C C . ALA A 1 101 ? 11.564 -4.993 -13.682 1.00 77.00 101 ALA A C 1
ATOM 761 O O . ALA A 1 101 ? 11.658 -4.010 -12.939 1.00 77.00 101 ALA A O 1
ATOM 762 N N . PRO A 1 102 ? 10.418 -5.276 -14.327 1.00 80.88 102 PRO A N 1
ATOM 763 C CA . PRO A 1 102 ? 9.260 -4.385 -14.320 1.00 80.88 102 PRO A CA 1
ATOM 764 C C . PRO A 1 102 ? 8.702 -4.158 -12.911 1.00 80.88 102 PRO A C 1
ATOM 766 O O . PRO A 1 102 ? 8.377 -3.023 -12.560 1.00 80.88 102 PRO A O 1
ATOM 769 N N . GLY A 1 103 ? 8.663 -5.198 -12.069 1.00 80.38 103 GLY A N 1
ATOM 770 C CA . GLY A 1 103 ? 8.208 -5.069 -10.681 1.00 80.38 103 GLY A CA 1
ATOM 771 C C . GLY A 1 103 ? 9.117 -4.158 -9.845 1.00 80.38 103 GLY A C 1
ATOM 772 O O . GLY A 1 103 ? 8.659 -3.248 -9.153 1.00 80.38 103 GLY A O 1
ATOM 773 N N . ALA A 1 104 ? 10.437 -4.314 -9.989 1.00 78.81 104 ALA A N 1
ATOM 774 C CA . ALA A 1 104 ? 11.411 -3.444 -9.327 1.00 78.81 104 ALA A CA 1
ATOM 775 C C . ALA A 1 104 ? 11.252 -1.974 -9.741 1.00 78.81 104 ALA A C 1
ATOM 777 O O . ALA A 1 104 ? 11.292 -1.076 -8.896 1.00 78.81 104 ALA A O 1
ATOM 778 N N . TYR A 1 105 ? 11.030 -1.739 -11.036 1.00 80.94 105 TYR A N 1
ATOM 779 C CA . TYR A 1 105 ? 10.823 -0.405 -11.588 1.00 80.94 105 TYR A CA 1
ATOM 780 C C . TYR A 1 105 ? 9.540 0.244 -11.052 1.00 80.94 105 TYR A C 1
ATOM 782 O O . TYR A 1 105 ? 9.572 1.387 -10.590 1.00 80.94 105 TYR A O 1
ATOM 790 N N . LEU A 1 106 ? 8.422 -0.491 -11.044 1.00 84.62 106 LEU A N 1
ATOM 791 C CA . LEU A 1 106 ? 7.156 0.002 -10.500 1.00 84.62 106 LEU A CA 1
ATOM 792 C C . LEU A 1 106 ? 7.275 0.321 -9.003 1.00 84.62 106 LEU A C 1
ATOM 794 O O . LEU A 1 106 ? 6.872 1.401 -8.578 1.00 84.62 106 LEU A O 1
ATOM 798 N N . ALA A 1 107 ? 7.859 -0.578 -8.206 1.00 83.06 107 ALA A N 1
ATOM 799 C CA . ALA A 1 107 ? 8.037 -0.368 -6.769 1.00 83.06 107 ALA A CA 1
ATOM 800 C C . ALA A 1 107 ? 8.841 0.905 -6.465 1.00 83.06 107 ALA A C 1
ATOM 802 O O . ALA A 1 107 ? 8.458 1.699 -5.604 1.00 83.06 107 ALA A O 1
ATOM 803 N N . HIS A 1 108 ? 9.927 1.127 -7.208 1.00 79.62 108 HIS A N 1
ATOM 804 C CA . HIS A 1 108 ? 10.726 2.342 -7.091 1.00 79.62 108 HIS A CA 1
ATOM 805 C C . HIS A 1 108 ? 9.915 3.588 -7.478 1.00 79.62 108 HIS A C 1
ATOM 807 O O . HIS A 1 108 ? 9.910 4.584 -6.748 1.00 79.62 108 HIS A O 1
ATOM 813 N N . ARG A 1 109 ? 9.162 3.519 -8.585 1.00 80.75 109 ARG A N 1
ATOM 814 C CA . ARG A 1 109 ? 8.334 4.633 -9.058 1.00 80.75 109 ARG A CA 1
ATOM 815 C C . ARG A 1 109 ? 7.240 5.016 -8.062 1.00 80.75 109 ARG A C 1
ATOM 817 O O . ARG A 1 109 ? 7.008 6.207 -7.868 1.00 80.75 109 ARG A O 1
ATOM 824 N N . LEU A 1 110 ? 6.601 4.038 -7.423 1.00 86.12 110 LEU A N 1
ATOM 825 C CA . LEU A 1 110 ? 5.584 4.278 -6.399 1.00 86.12 110 LEU A CA 1
ATOM 826 C C . LEU A 1 110 ? 6.187 4.892 -5.126 1.00 86.12 110 LEU A C 1
ATOM 828 O O . LEU A 1 110 ? 5.567 5.771 -4.536 1.00 86.12 110 LEU A O 1
ATOM 832 N N . ALA A 1 111 ? 7.388 4.473 -4.717 1.00 80.69 111 ALA A N 1
ATOM 833 C CA . ALA A 1 111 ? 8.009 4.935 -3.475 1.00 80.69 111 ALA A CA 1
ATOM 834 C C . ALA A 1 111 ? 8.622 6.347 -3.565 1.00 80.69 111 ALA A C 1
ATOM 836 O O . ALA A 1 111 ? 8.482 7.128 -2.623 1.00 80.69 111 ALA A O 1
ATOM 837 N N . TYR A 1 112 ? 9.294 6.680 -4.674 1.00 74.44 112 TYR A N 1
ATOM 838 C CA . TYR A 1 112 ? 10.053 7.937 -4.809 1.00 74.44 112 TYR A CA 1
ATOM 839 C C . TYR A 1 112 ? 9.424 8.959 -5.755 1.00 74.44 112 TYR A C 1
ATOM 841 O O . TYR A 1 112 ? 9.693 10.150 -5.623 1.00 74.44 112 TYR A O 1
ATOM 849 N N . GLY A 1 113 ? 8.575 8.535 -6.694 1.00 70.50 113 GLY A N 1
ATOM 850 C CA . GLY A 1 113 ? 7.819 9.447 -7.551 1.00 70.50 113 GLY A CA 1
ATOM 851 C C . GLY A 1 113 ? 8.630 10.282 -8.556 1.00 70.50 113 GLY A C 1
ATOM 852 O O . GLY A 1 113 ? 8.150 11.331 -8.953 1.00 70.50 113 GLY A O 1
ATOM 853 N N . SER A 1 114 ? 9.806 9.884 -9.050 1.00 62.56 114 SER A N 1
ATOM 854 C CA . SER A 1 114 ? 10.543 10.646 -10.099 1.00 62.56 114 SER A CA 1
ATOM 855 C C . SER A 1 114 ? 10.818 9.806 -11.359 1.00 62.56 114 SER A C 1
ATOM 857 O O . SER A 1 114 ? 10.853 8.579 -11.290 1.00 62.56 114 SER A O 1
ATOM 859 N N . THR A 1 115 ? 10.778 10.428 -12.548 1.00 53.59 115 THR A N 1
ATOM 860 C CA . THR A 1 115 ? 11.044 9.783 -13.859 1.00 53.59 115 THR A CA 1
ATOM 861 C C . THR A 1 115 ? 12.430 10.156 -14.379 1.00 53.59 115 THR A C 1
ATOM 863 O O . THR A 1 115 ? 12.790 9.787 -15.494 1.00 53.59 115 THR A O 1
ATOM 866 N N . THR A 1 116 ? 13.213 10.921 -13.615 1.00 51.41 116 THR A N 1
ATOM 867 C CA . THR A 1 116 ? 14.488 11.444 -14.097 1.00 51.41 116 THR A CA 1
ATOM 868 C C . THR A 1 116 ? 15.649 10.522 -13.729 1.00 51.41 116 THR A C 1
ATOM 870 O O . THR A 1 116 ? 15.765 10.017 -12.616 1.00 51.41 116 THR A O 1
ATOM 873 N N . VAL A 1 117 ? 16.534 10.307 -14.703 1.00 48.91 117 VAL A N 1
ATOM 874 C CA . VAL A 1 117 ? 17.713 9.421 -14.635 1.00 48.91 117 VAL A CA 1
ATOM 875 C C . VAL A 1 117 ? 18.674 9.787 -13.509 1.00 48.91 117 VAL A C 1
ATOM 877 O O . VAL A 1 117 ? 19.362 8.920 -12.982 1.00 48.91 117 VAL A O 1
ATOM 880 N N . ALA A 1 118 ? 18.743 11.077 -13.172 1.00 44.00 118 ALA A N 1
ATOM 881 C CA . ALA A 1 118 ? 19.674 11.604 -12.183 1.00 44.00 118 ALA A CA 1
ATOM 882 C C . ALA A 1 118 ? 19.319 11.178 -10.748 1.00 44.00 118 ALA A C 1
ATOM 884 O O . ALA A 1 118 ? 20.176 11.225 -9.871 1.00 44.00 118 ALA A O 1
ATOM 885 N N . GLU A 1 119 ? 18.081 10.734 -10.513 1.00 42.81 119 GLU A N 1
ATOM 886 C CA . GLU A 1 119 ? 17.534 10.533 -9.169 1.00 42.81 119 GLU A CA 1
ATOM 887 C C . GLU A 1 119 ? 17.486 9.061 -8.731 1.00 42.81 119 GLU A C 1
ATOM 889 O O . GLU A 1 119 ? 17.242 8.777 -7.565 1.00 42.81 119 GLU A O 1
ATOM 894 N N . TRP A 1 120 ? 17.840 8.114 -9.611 1.00 42.25 120 TRP A N 1
ATOM 895 C CA . TRP A 1 120 ? 18.048 6.705 -9.228 1.00 42.25 120 TRP A CA 1
ATOM 896 C C . TRP A 1 120 ? 19.185 6.523 -8.210 1.00 42.2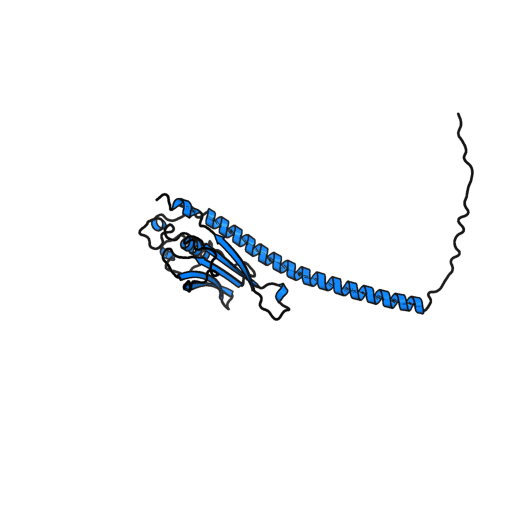5 120 TRP A C 1
ATOM 898 O O . TRP A 1 120 ? 19.236 5.507 -7.522 1.00 42.25 120 TRP A O 1
ATOM 908 N N . GLN A 1 121 ? 20.107 7.489 -8.122 1.00 40.81 121 GLN A N 1
ATOM 909 C CA . GLN A 1 121 ? 21.249 7.459 -7.202 1.00 40.81 121 GLN A CA 1
ATOM 910 C C . GLN A 1 121 ? 21.098 8.403 -6.003 1.00 40.81 121 GLN A C 1
ATOM 912 O O . GLN A 1 121 ? 21.835 8.259 -5.029 1.00 40.81 121 GLN A O 1
ATOM 917 N N . SER A 1 122 ? 20.144 9.338 -6.026 1.00 42.91 122 SER A N 1
ATOM 918 C CA . SER A 1 122 ? 19.816 10.164 -4.865 1.00 42.91 122 SER A CA 1
ATOM 919 C C . SER A 1 122 ? 18.526 9.652 -4.232 1.00 42.91 122 SER A C 1
ATOM 921 O O . SER A 1 122 ? 17.454 10.217 -4.423 1.00 42.91 122 SER A O 1
ATOM 923 N N . GLU A 1 123 ? 18.659 8.582 -3.445 1.00 50.66 123 GLU A N 1
ATOM 924 C CA . GLU A 1 123 ? 17.666 7.933 -2.561 1.00 50.66 123 GLU A CA 1
ATOM 925 C C . GLU A 1 123 ? 16.939 8.874 -1.565 1.00 50.66 123 GLU A C 1
ATOM 927 O O . GLU A 1 123 ? 16.303 8.421 -0.613 1.00 50.66 123 GLU A O 1
ATOM 932 N N . SER A 1 124 ? 17.039 10.191 -1.731 1.00 51.25 124 SER A N 1
ATOM 933 C CA . SER A 1 124 ? 16.857 11.176 -0.669 1.00 51.25 124 SER A CA 1
ATOM 934 C C . SER A 1 124 ? 15.690 12.144 -0.858 1.00 51.25 124 SER A C 1
ATOM 936 O O . SER A 1 124 ? 15.332 12.813 0.110 1.00 51.25 124 SER A O 1
ATOM 938 N N . THR A 1 125 ? 15.073 12.234 -2.040 1.00 56.28 125 THR A N 1
ATOM 939 C CA . THR A 1 125 ? 13.985 13.199 -2.279 1.00 56.28 125 THR A CA 1
ATOM 940 C C . THR A 1 125 ? 12.729 12.516 -2.795 1.00 56.28 125 THR A C 1
ATOM 942 O O . THR A 1 125 ? 12.651 12.046 -3.923 1.00 56.28 125 THR A O 1
ATOM 945 N N . LYS A 1 126 ? 11.712 12.462 -1.932 1.00 64.62 126 LYS A N 1
ATOM 946 C CA . LYS A 1 126 ? 10.367 12.023 -2.290 1.00 64.62 126 LYS A CA 1
ATOM 947 C C . LYS A 1 126 ? 9.72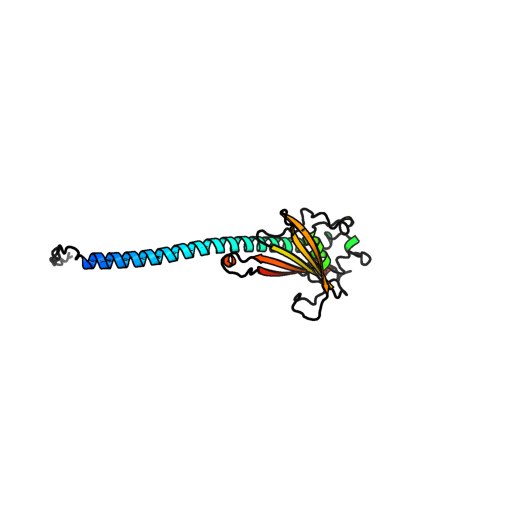0 13.105 -3.159 1.00 64.62 126 LYS A C 1
ATOM 949 O O . LYS A 1 126 ? 9.515 14.226 -2.696 1.00 64.62 126 LYS A O 1
ATOM 954 N N . SER A 1 127 ? 9.421 12.778 -4.410 1.00 67.62 127 SER A N 1
ATOM 955 C CA . SER A 1 127 ? 8.678 13.650 -5.322 1.00 67.62 127 SER A CA 1
ATOM 956 C C . SER A 1 127 ? 7.213 13.790 -4.883 1.00 67.62 127 SER A C 1
ATOM 958 O O . SER A 1 127 ? 6.680 12.868 -4.256 1.00 67.62 127 SER A O 1
ATOM 960 N N . PRO A 1 128 ? 6.520 14.892 -5.230 1.00 65.75 128 PRO A N 1
ATOM 961 C CA . PRO A 1 128 ? 5.083 15.044 -4.982 1.00 65.75 128 PRO A CA 1
ATOM 962 C C . PRO A 1 128 ? 4.217 13.926 -5.585 1.00 65.75 128 PRO A C 1
ATOM 964 O O . PRO A 1 128 ? 3.131 13.670 -5.075 1.00 65.75 128 PRO A O 1
ATOM 967 N N . ASP A 1 129 ? 4.694 13.236 -6.625 1.00 68.50 129 ASP A N 1
ATOM 968 C CA . ASP A 1 129 ? 3.968 12.126 -7.260 1.00 68.50 129 ASP A CA 1
ATOM 969 C C . ASP A 1 129 ? 4.154 10.776 -6.543 1.00 68.50 129 ASP A C 1
ATOM 971 O O . ASP A 1 129 ? 3.607 9.760 -6.978 1.00 68.50 129 ASP A O 1
ATOM 975 N N . ALA A 1 130 ? 4.976 10.725 -5.491 1.00 76.31 130 ALA A N 1
ATOM 976 C CA . ALA A 1 130 ? 5.217 9.504 -4.737 1.00 76.31 130 ALA A CA 1
ATOM 977 C C . ALA A 1 130 ? 3.989 9.118 -3.907 1.00 76.31 130 ALA A C 1
ATOM 979 O O . ALA A 1 130 ? 3.334 9.966 -3.297 1.00 76.31 130 ALA A O 1
ATOM 980 N N . ILE A 1 131 ? 3.727 7.817 -3.807 1.00 82.62 131 ILE A N 1
ATOM 981 C CA . ILE A 1 131 ? 2.704 7.304 -2.902 1.00 82.62 131 ILE A CA 1
ATOM 982 C C . ILE A 1 131 ? 3.117 7.603 -1.465 1.00 82.62 131 ILE A C 1
ATOM 984 O O . ILE A 1 131 ? 4.252 7.365 -1.038 1.00 82.62 131 ILE A O 1
ATOM 988 N N . ASP A 1 132 ? 2.166 8.129 -0.702 1.00 80.62 132 ASP A N 1
ATOM 989 C CA . ASP A 1 132 ? 2.320 8.298 0.729 1.00 80.62 132 ASP A CA 1
ATOM 990 C C . ASP A 1 132 ? 1.651 7.179 1.516 1.00 80.62 132 ASP A C 1
ATOM 992 O O . ASP A 1 132 ? 0.736 6.499 1.046 1.00 80.62 132 ASP A O 1
ATOM 996 N N . ARG A 1 133 ? 2.142 6.974 2.736 1.00 86.50 133 ARG A N 1
ATOM 997 C CA . ARG A 1 133 ? 1.571 5.992 3.643 1.00 86.50 133 ARG A CA 1
ATOM 998 C C . ARG A 1 133 ? 0.175 6.476 4.073 1.00 86.50 133 ARG A C 1
ATOM 1000 O O . ARG A 1 133 ? 0.058 7.601 4.562 1.00 86.50 133 ARG A O 1
ATOM 1007 N N . PRO A 1 134 ? -0.878 5.649 3.953 1.00 84.88 134 PRO A N 1
ATOM 1008 C CA . PRO A 1 134 ? -2.221 6.060 4.350 1.00 84.88 134 PRO A CA 1
ATOM 1009 C C . PRO A 1 134 ? -2.326 6.364 5.848 1.00 84.88 134 PRO A C 1
ATOM 1011 O O . PRO A 1 134 ? -1.569 5.841 6.671 1.00 84.88 134 PRO A O 1
ATOM 1014 N N . TYR A 1 135 ? -3.318 7.173 6.220 1.00 84.12 135 TYR A N 1
ATOM 1015 C CA . TYR A 1 135 ? -3.624 7.447 7.624 1.00 84.12 135 TYR A CA 1
ATOM 1016 C C . TYR A 1 135 ? -3.882 6.151 8.410 1.00 84.12 135 TYR A C 1
ATOM 1018 O O . TYR A 1 135 ? -4.639 5.290 7.967 1.00 84.12 135 TYR A O 1
ATOM 1026 N N . GLY A 1 136 ? -3.289 6.041 9.602 1.00 82.12 136 GLY A N 1
ATOM 1027 C CA . GLY A 1 136 ? -3.481 4.896 10.499 1.00 82.12 136 GLY A CA 1
ATOM 1028 C C . GLY A 1 136 ? -2.744 3.619 10.083 1.00 82.12 136 GLY A C 1
ATOM 1029 O O . GLY A 1 136 ? -2.856 2.610 10.775 1.00 82.12 136 GLY A O 1
ATOM 1030 N N . VAL A 1 137 ? -1.968 3.663 8.995 1.00 85.06 137 VAL A N 1
ATOM 1031 C CA . VAL A 1 137 ? -1.049 2.592 8.596 1.00 85.06 137 VAL A CA 1
ATOM 1032 C C . VAL A 1 137 ? 0.294 2.801 9.291 1.00 85.06 137 VAL A C 1
ATOM 1034 O O . VAL A 1 137 ? 0.862 3.884 9.237 1.00 85.06 137 VAL A O 1
ATOM 1037 N N . ASP A 1 138 ? 0.816 1.764 9.944 1.00 85.81 138 ASP A N 1
ATOM 1038 C CA . ASP A 1 138 ? 2.106 1.788 10.643 1.00 85.81 138 ASP A CA 1
ATOM 1039 C C . ASP A 1 138 ? 3.267 1.705 9.645 1.00 85.81 138 ASP A C 1
ATOM 1041 O O . ASP A 1 138 ? 4.265 2.418 9.776 1.00 85.81 138 ASP A O 1
ATOM 1045 N N . SER A 1 139 ? 3.140 0.871 8.612 1.00 85.50 139 SER A N 1
ATOM 1046 C CA . SER A 1 139 ? 4.134 0.784 7.543 1.00 85.50 139 SER A CA 1
ATOM 1047 C C . SER A 1 139 ? 3.540 0.367 6.210 1.00 85.50 139 SER A C 1
ATOM 1049 O O . SER A 1 139 ? 2.633 -0.463 6.167 1.00 85.50 139 SER A O 1
ATOM 1051 N N . LEU A 1 140 ? 4.114 0.905 5.138 1.00 85.06 140 LEU A N 1
ATOM 1052 C CA . LEU A 1 140 ? 3.838 0.513 3.760 1.00 85.06 140 LEU A CA 1
ATOM 1053 C C . LEU A 1 140 ? 5.111 -0.090 3.165 1.00 85.06 140 LEU A C 1
ATOM 1055 O O . LEU A 1 140 ? 6.133 0.587 3.110 1.00 85.06 140 LEU A O 1
ATOM 1059 N N . LYS A 1 141 ? 5.077 -1.360 2.768 1.00 86.38 141 LYS A N 1
ATOM 1060 C CA . LYS A 1 141 ? 6.240 -2.092 2.255 1.00 86.38 141 LYS A CA 1
ATOM 1061 C C . LYS A 1 141 ? 6.002 -2.502 0.806 1.00 86.38 141 LYS A C 1
ATOM 1063 O O . LYS A 1 141 ? 5.058 -3.226 0.523 1.00 86.38 141 LYS A O 1
ATOM 1068 N N . PHE A 1 142 ? 6.879 -2.077 -0.093 1.00 83.31 142 PHE A N 1
ATOM 1069 C CA . PHE A 1 142 ? 6.919 -2.522 -1.485 1.00 83.31 142 PHE A CA 1
ATOM 1070 C C . PHE A 1 142 ? 7.987 -3.599 -1.602 1.00 83.31 142 PHE A C 1
ATOM 1072 O O . PHE A 1 142 ? 9.134 -3.337 -1.268 1.00 83.31 142 PHE A O 1
ATOM 1079 N N . SER A 1 143 ? 7.638 -4.794 -2.052 1.00 81.56 143 SER A N 1
ATOM 1080 C CA . SER A 1 143 ? 8.546 -5.933 -2.178 1.00 81.56 143 SER A CA 1
ATOM 1081 C C . SER A 1 143 ? 8.580 -6.403 -3.627 1.00 81.56 143 SER A C 1
ATOM 1083 O O . SER A 1 143 ? 7.538 -6.479 -4.275 1.00 81.56 143 SER A O 1
ATOM 1085 N N . TYR A 1 144 ? 9.768 -6.708 -4.138 1.00 76.06 144 TYR A N 1
ATOM 1086 C CA . TYR A 1 144 ? 9.956 -7.184 -5.505 1.00 76.06 144 TYR A CA 1
ATOM 1087 C C . TYR A 1 144 ? 11.204 -8.053 -5.634 1.00 76.06 144 TYR A C 1
ATOM 1089 O O . TYR A 1 144 ? 12.218 -7.868 -4.950 1.00 76.06 144 TYR A O 1
ATOM 1097 N N . LEU A 1 145 ? 11.152 -8.974 -6.588 1.00 72.12 145 LEU A N 1
ATOM 1098 C CA . LEU A 1 145 ? 12.286 -9.801 -6.969 1.00 72.12 145 LEU A CA 1
ATOM 1099 C C . LEU A 1 145 ? 12.970 -9.201 -8.194 1.00 72.12 145 LEU A C 1
ATOM 1101 O O . LEU A 1 145 ? 12.315 -8.783 -9.145 1.00 72.12 145 LEU A O 1
ATOM 1105 N N . LYS A 1 146 ? 14.304 -9.146 -8.169 1.00 68.38 146 LYS A N 1
ATOM 1106 C CA . LYS A 1 146 ? 15.080 -8.853 -9.377 1.00 68.38 146 LYS A CA 1
ATOM 1107 C C . LYS A 1 146 ? 15.266 -10.163 -10.159 1.00 68.38 146 LYS A C 1
ATOM 1109 O O . LYS A 1 146 ? 15.560 -11.183 -9.533 1.00 68.38 146 LYS A O 1
ATOM 1114 N N . PRO A 1 147 ? 15.144 -10.166 -11.496 1.00 63.84 147 PRO A N 1
ATOM 1115 C CA . PRO A 1 147 ? 15.413 -11.353 -12.299 1.00 63.84 147 PRO A CA 1
ATOM 1116 C C . PRO A 1 147 ? 16.819 -11.894 -12.023 1.00 63.84 147 PRO A C 1
ATOM 1118 O O . PRO A 1 147 ? 17.789 -11.137 -12.000 1.00 63.84 147 PRO A O 1
ATOM 1121 N N . GLY A 1 148 ? 16.927 -13.204 -11.791 1.00 62.06 148 GLY A N 1
ATOM 1122 C CA . GLY A 1 148 ? 18.199 -13.863 -11.471 1.00 62.06 148 GLY A CA 1
ATOM 1123 C C . GLY A 1 148 ? 18.735 -13.592 -10.059 1.00 62.06 148 GLY A C 1
ATOM 1124 O O . GLY A 1 148 ? 19.844 -14.018 -9.748 1.00 62.06 148 GLY A O 1
ATOM 1125 N N . SER A 1 149 ? 17.977 -12.905 -9.199 1.00 66.06 149 SER A N 1
ATOM 1126 C CA . SER A 1 149 ? 18.351 -12.654 -7.807 1.00 66.06 149 SER A CA 1
ATOM 1127 C C . SER A 1 149 ? 17.724 -13.676 -6.861 1.00 66.06 149 SER A C 1
ATOM 1129 O O . SER A 1 149 ? 16.540 -13.988 -6.953 1.00 66.06 149 SER A O 1
ATOM 1131 N N . THR A 1 150 ? 18.519 -14.162 -5.909 1.00 65.12 150 THR A N 1
ATOM 1132 C CA . THR A 1 150 ? 18.067 -15.008 -4.793 1.00 65.12 150 THR A CA 1
ATOM 1133 C C . THR A 1 150 ? 17.709 -14.188 -3.551 1.00 65.12 150 THR A C 1
ATOM 1135 O O . THR A 1 150 ? 17.558 -14.748 -2.463 1.00 65.12 150 THR A O 1
ATOM 1138 N N . THR A 1 151 ? 17.628 -12.859 -3.678 1.00 68.62 151 THR A N 1
ATOM 1139 C CA . THR A 1 151 ? 17.270 -11.953 -2.588 1.00 68.62 151 THR A CA 1
ATOM 1140 C C . THR A 1 151 ? 16.004 -11.185 -2.925 1.00 68.62 151 THR A C 1
ATOM 1142 O O . THR A 1 151 ? 15.834 -10.618 -4.008 1.00 68.62 151 THR A O 1
ATOM 1145 N N . LEU A 1 152 ? 15.103 -11.146 -1.951 1.00 70.69 152 LEU A N 1
ATOM 1146 C CA . LEU A 1 152 ? 13.952 -10.277 -1.997 1.00 70.69 152 LEU A CA 1
ATOM 1147 C C . LEU A 1 152 ? 14.371 -8.861 -1.617 1.00 70.69 152 LEU A C 1
ATOM 1149 O O . LEU A 1 152 ? 14.924 -8.648 -0.543 1.00 70.69 152 LEU A O 1
ATOM 1153 N N . ASN A 1 153 ? 14.094 -7.902 -2.495 1.00 75.19 153 ASN A N 1
ATOM 1154 C CA . ASN A 1 153 ? 14.306 -6.489 -2.230 1.00 75.19 153 ASN A CA 1
ATOM 1155 C C . ASN A 1 153 ? 12.993 -5.882 -1.756 1.00 75.19 153 ASN A C 1
ATOM 1157 O O . ASN A 1 153 ? 11.919 -6.222 -2.257 1.00 75.19 153 ASN A O 1
ATOM 1161 N N . SER A 1 154 ? 13.074 -4.963 -0.807 1.00 75.75 154 SER A N 1
ATOM 1162 C CA . SER A 1 154 ? 11.898 -4.244 -0.359 1.00 75.75 154 SER A CA 1
ATOM 1163 C C . SER A 1 154 ? 12.200 -2.822 0.078 1.00 75.75 154 SER A C 1
ATOM 1165 O O . SER A 1 154 ? 13.281 -2.533 0.577 1.00 75.75 154 SER A O 1
ATOM 1167 N N . LEU A 1 155 ? 11.235 -1.932 -0.126 1.00 78.25 155 LEU A N 1
ATOM 1168 C CA . LEU A 1 155 ? 11.266 -0.549 0.318 1.00 78.25 155 LEU A CA 1
ATOM 1169 C C . LEU A 1 155 ? 10.155 -0.365 1.327 1.00 78.25 155 LEU A C 1
ATOM 1171 O O . LEU A 1 155 ? 8.979 -0.529 1.008 1.00 78.25 155 LEU A O 1
ATOM 1175 N N . THR A 1 156 ? 10.534 -0.028 2.550 1.00 81.62 156 THR A N 1
ATOM 1176 C CA . THR A 1 156 ? 9.577 0.191 3.626 1.00 81.62 156 THR A CA 1
ATOM 1177 C C . THR A 1 156 ? 9.465 1.675 3.922 1.00 81.62 156 THR A C 1
ATOM 1179 O O . THR A 1 156 ? 10.457 2.322 4.245 1.00 81.62 156 THR A O 1
ATOM 1182 N N . ILE A 1 157 ? 8.242 2.187 3.853 1.00 82.19 157 ILE A N 1
ATOM 1183 C CA . ILE A 1 157 ? 7.858 3.537 4.237 1.00 82.19 157 ILE A CA 1
ATOM 1184 C C . ILE A 1 157 ? 7.302 3.495 5.661 1.00 82.19 157 ILE A C 1
ATOM 1186 O O . ILE A 1 157 ? 6.263 2.876 5.923 1.00 82.19 157 ILE A O 1
ATOM 1190 N N . LYS A 1 158 ? 8.001 4.155 6.585 1.00 83.44 158 LYS A N 1
ATOM 1191 C CA . LYS A 1 158 ? 7.622 4.303 7.998 1.00 83.44 158 LYS A CA 1
ATOM 1192 C C . LYS A 1 158 ? 7.873 5.734 8.453 1.00 83.44 158 LYS A C 1
ATOM 1194 O O . LYS A 1 158 ? 8.779 6.394 7.951 1.00 83.44 158 LYS A O 1
ATOM 1199 N N . ASP A 1 159 ? 7.118 6.191 9.443 1.00 72.75 159 ASP A N 1
ATOM 1200 C CA . ASP A 1 159 ? 7.477 7.425 10.136 1.00 72.75 159 ASP A CA 1
ATOM 1201 C C . ASP A 1 159 ? 8.661 7.170 11.061 1.00 72.75 159 ASP A C 1
ATOM 1203 O O . ASP A 1 159 ? 8.703 6.180 11.797 1.00 72.75 159 ASP A O 1
ATOM 1207 N N . ASN A 1 160 ? 9.610 8.097 11.063 1.00 63.66 160 ASN A N 1
ATOM 1208 C CA . ASN A 1 160 ? 10.584 8.173 12.135 1.00 63.66 160 ASN A CA 1
ATOM 1209 C C . ASN A 1 160 ? 9.945 8.756 13.407 1.00 63.66 160 ASN A C 1
ATOM 1211 O O . ASN A 1 160 ? 8.852 9.323 13.393 1.00 63.66 160 ASN A O 1
ATOM 1215 N N . SER A 1 161 ? 10.674 8.695 14.521 1.00 52.88 161 SER A N 1
ATOM 1216 C CA . SER A 1 161 ? 10.241 9.219 15.826 1.00 52.88 161 SER A CA 1
ATOM 1217 C C . SER A 1 161 ? 9.930 10.728 15.845 1.00 52.88 161 SER A C 1
ATOM 1219 O O . SER A 1 161 ? 9.506 11.243 16.875 1.00 52.88 161 SER A O 1
ATOM 1221 N N . LYS A 1 162 ? 10.165 11.447 14.737 1.00 56.44 162 LYS A N 1
ATOM 1222 C CA . LYS A 1 162 ? 9.900 12.880 14.552 1.00 56.44 162 LYS A CA 1
ATOM 1223 C C . LYS A 1 162 ? 8.738 13.155 13.580 1.00 56.44 162 LYS A C 1
ATOM 1225 O O . LYS A 1 162 ? 8.520 14.311 13.237 1.00 56.44 162 LYS A O 1
ATOM 1230 N N . GLY A 1 163 ? 8.006 12.126 13.138 1.00 56.38 163 GLY A N 1
ATOM 1231 C CA . GLY A 1 163 ? 6.856 12.262 12.233 1.00 56.38 163 GLY A CA 1
ATOM 1232 C C . GLY A 1 163 ? 7.229 12.531 10.772 1.00 56.38 163 GLY A C 1
ATOM 1233 O O . GLY A 1 163 ? 6.402 13.022 10.014 1.00 56.38 163 GLY A O 1
ATOM 1234 N N . SER A 1 164 ? 8.473 12.247 10.379 1.00 57.53 164 SER A N 1
ATOM 1235 C CA . SER A 1 164 ? 8.939 12.363 8.997 1.00 57.53 164 SER A CA 1
ATOM 1236 C C . SER A 1 164 ? 9.040 10.980 8.358 1.00 57.53 164 SER A C 1
ATOM 1238 O O . SER A 1 164 ? 9.554 10.037 8.964 1.00 57.53 164 SER A O 1
ATOM 1240 N N . THR A 1 165 ? 8.532 10.867 7.135 1.00 66.12 165 THR A N 1
ATOM 1241 C CA . THR A 1 165 ? 8.485 9.626 6.366 1.00 66.12 165 THR A CA 1
ATOM 1242 C C . THR A 1 165 ? 9.876 9.231 5.872 1.00 66.12 165 THR A C 1
ATOM 1244 O O . THR A 1 165 ? 10.511 9.978 5.132 1.00 66.12 165 THR A O 1
ATOM 1247 N N . VAL A 1 166 ? 10.346 8.046 6.261 1.00 70.44 166 VAL A N 1
ATOM 1248 C CA . VAL A 1 166 ? 11.636 7.479 5.848 1.00 70.44 166 VAL A CA 1
ATOM 1249 C C . VAL A 1 166 ? 11.389 6.261 4.968 1.00 70.44 166 VAL A C 1
ATOM 1251 O O . VAL A 1 166 ? 10.570 5.403 5.304 1.00 70.44 166 VAL A O 1
ATOM 1254 N N . ILE A 1 167 ? 12.117 6.187 3.853 1.00 73.19 167 ILE A N 1
ATOM 1255 C CA . ILE A 1 167 ? 12.161 5.019 2.975 1.00 73.19 167 ILE A CA 1
ATOM 1256 C C . ILE A 1 167 ? 13.413 4.225 3.346 1.00 73.19 167 ILE A C 1
ATOM 1258 O O . ILE A 1 167 ? 14.521 4.752 3.299 1.00 73.19 167 ILE A O 1
ATOM 1262 N N . THR A 1 168 ? 13.243 2.974 3.765 1.00 74.44 168 THR A N 1
ATOM 1263 C CA . THR A 1 168 ? 14.357 2.084 4.117 1.00 74.44 168 THR A CA 1
ATOM 1264 C C . THR A 1 168 ? 14.415 0.916 3.135 1.00 74.44 168 THR A C 1
ATOM 1266 O O . THR A 1 168 ? 13.445 0.150 3.080 1.00 74.44 168 THR A O 1
ATOM 1269 N N . PRO A 1 169 ? 15.512 0.762 2.372 1.00 71.69 169 PRO A N 1
ATOM 1270 C CA . PRO A 1 169 ? 15.742 -0.431 1.573 1.00 71.69 169 PRO A CA 1
ATOM 1271 C C . PRO A 1 169 ? 16.147 -1.604 2.479 1.00 71.69 169 PRO A C 1
ATOM 1273 O O . PRO A 1 169 ? 17.012 -1.478 3.344 1.00 71.69 169 PRO A O 1
ATOM 1276 N N . GLU A 1 170 ? 15.518 -2.758 2.284 1.00 72.44 170 GLU A N 1
ATOM 1277 C CA . GLU A 1 170 ? 15.799 -4.011 2.985 1.00 72.44 170 GLU A CA 1
ATOM 1278 C C . GLU A 1 170 ? 15.978 -5.131 1.953 1.00 72.44 170 GLU A C 1
ATOM 1280 O O . GLU A 1 170 ? 15.231 -5.207 0.973 1.00 72.44 170 GLU A O 1
ATOM 1285 N N . THR A 1 171 ? 16.956 -6.013 2.180 1.00 66.88 171 THR A N 1
ATOM 1286 C CA . THR A 1 171 ? 17.146 -7.228 1.379 1.00 66.88 171 THR A CA 1
ATOM 1287 C C . THR A 1 171 ? 17.079 -8.458 2.272 1.00 66.88 171 THR A C 1
ATOM 1289 O O . THR A 1 171 ? 17.747 -8.514 3.303 1.00 66.88 171 THR A O 1
ATOM 1292 N N . THR A 1 172 ? 16.268 -9.443 1.894 1.00 65.56 172 THR A N 1
ATOM 1293 C CA . THR A 1 172 ? 16.125 -10.705 2.632 1.00 65.56 172 THR A CA 1
ATOM 1294 C C . THR A 1 172 ? 16.482 -11.887 1.727 1.00 65.56 172 THR A C 1
ATOM 1296 O O . THR A 1 172 ? 15.939 -11.977 0.622 1.00 65.56 172 THR A O 1
ATOM 1299 N N . PRO A 1 173 ? 17.385 -12.796 2.142 1.00 61.00 173 PRO A N 1
ATOM 1300 C CA . PRO A 1 173 ? 17.652 -14.037 1.413 1.00 61.00 173 PRO A CA 1
ATOM 1301 C C . PRO A 1 173 ? 16.383 -14.888 1.273 1.00 61.00 173 PRO A C 1
ATOM 1303 O O . PRO A 1 173 ? 15.602 -14.977 2.216 1.00 61.00 173 PRO A O 1
ATOM 1306 N N . ILE A 1 174 ? 16.178 -15.513 0.111 1.00 61.69 174 ILE A N 1
ATOM 1307 C CA . ILE A 1 174 ? 15.057 -16.435 -0.119 1.00 61.69 174 ILE A CA 1
ATOM 1308 C C . ILE A 1 174 ? 15.465 -17.816 0.418 1.00 61.69 174 ILE A C 1
ATOM 1310 O O . ILE A 1 174 ? 16.182 -18.564 -0.244 1.00 61.69 174 ILE A O 1
ATOM 1314 N N . ASP A 1 175 ? 15.051 -18.152 1.638 1.00 50.78 175 ASP A N 1
ATOM 1315 C CA . ASP A 1 175 ? 15.423 -19.373 2.361 1.00 50.78 175 ASP A CA 1
ATOM 1316 C C . ASP A 1 175 ? 14.430 -20.525 2.140 1.00 50.78 175 ASP A C 1
ATOM 1318 O O . ASP A 1 175 ? 13.947 -21.136 3.083 1.00 50.78 175 ASP A O 1
ATOM 1322 N N . GLY A 1 176 ? 14.096 -20.848 0.887 1.00 47.97 176 GLY A N 1
ATOM 1323 C CA . GLY A 1 176 ? 13.372 -22.083 0.533 1.00 47.97 176 GLY A CA 1
ATOM 1324 C C . GLY A 1 176 ? 11.981 -22.305 1.163 1.00 47.97 176 GLY A C 1
ATOM 1325 O O . GLY A 1 176 ? 11.364 -23.328 0.876 1.00 47.97 176 GLY A O 1
ATOM 1326 N N . ASN A 1 177 ? 11.460 -21.381 1.979 1.00 41.44 177 ASN A N 1
ATOM 1327 C CA . ASN A 1 177 ? 10.139 -21.455 2.594 1.00 41.44 177 ASN A CA 1
ATOM 1328 C C . ASN A 1 177 ? 9.179 -20.454 1.908 1.00 41.44 177 ASN A C 1
ATOM 1330 O O . ASN A 1 177 ? 9.299 -19.245 2.115 1.00 41.44 177 ASN A O 1
ATOM 1334 N N . PRO A 1 178 ? 8.216 -20.918 1.089 1.00 43.53 178 PRO A N 1
ATOM 1335 C CA . PRO A 1 178 ? 7.413 -20.082 0.188 1.00 43.53 178 PRO A CA 1
ATOM 1336 C C . PRO A 1 178 ? 6.293 -19.261 0.860 1.00 43.53 178 PRO A C 1
ATOM 1338 O O . PRO A 1 178 ? 5.414 -18.753 0.172 1.00 43.53 178 PRO A O 1
ATOM 1341 N N . TYR A 1 179 ? 6.306 -19.075 2.184 1.00 43.78 179 TYR A N 1
ATOM 1342 C CA . TYR A 1 179 ? 5.366 -18.166 2.865 1.00 43.78 179 TYR A CA 1
ATOM 1343 C C . TYR A 1 179 ? 5.815 -16.688 2.859 1.00 43.78 179 TYR A C 1
ATOM 1345 O O . TYR A 1 179 ? 5.220 -15.857 3.544 1.00 43.78 179 TYR A O 1
ATOM 1353 N N . ASN A 1 180 ? 6.831 -16.340 2.064 1.00 48.44 180 ASN A N 1
ATOM 1354 C CA . ASN A 1 180 ? 7.316 -14.979 1.844 1.00 48.44 180 ASN A CA 1
ATOM 1355 C C . ASN A 1 180 ? 7.241 -14.647 0.344 1.00 48.44 180 ASN A C 1
ATOM 1357 O O . ASN A 1 180 ? 8.108 -15.047 -0.426 1.00 48.44 180 ASN A O 1
ATOM 1361 N N . LEU A 1 181 ? 6.189 -13.899 -0.017 1.00 49.25 181 LEU A N 1
ATOM 1362 C CA . LEU A 1 181 ? 5.690 -13.564 -1.363 1.00 49.25 181 LEU A CA 1
ATOM 1363 C C . LEU A 1 181 ? 5.106 -14.742 -2.142 1.00 49.25 181 LEU A C 1
ATOM 1365 O O . LEU A 1 181 ? 5.820 -15.614 -2.627 1.00 49.25 181 LEU A O 1
ATOM 1369 N N . GLY A 1 182 ? 3.789 -14.702 -2.338 1.00 42.28 182 GLY A N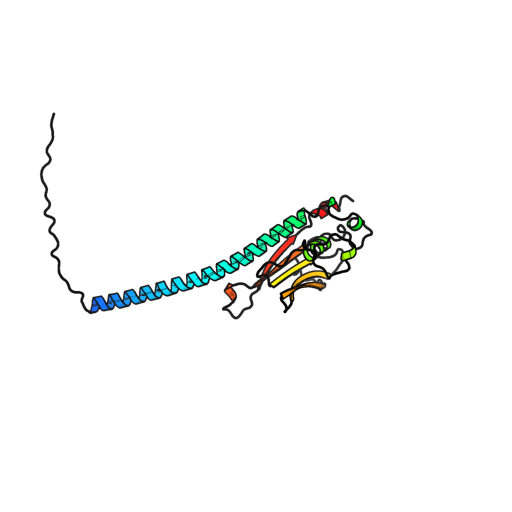 1
ATOM 1370 C CA . GLY A 1 182 ? 3.023 -15.638 -3.159 1.00 42.28 182 GLY A CA 1
ATOM 1371 C C . GLY A 1 182 ? 3.286 -15.536 -4.663 1.00 42.28 182 GLY A C 1
ATOM 1372 O O . GLY A 1 182 ? 2.388 -15.808 -5.446 1.00 42.28 182 GLY A O 1
ATOM 1373 N N . SER A 1 183 ? 4.494 -15.176 -5.093 1.00 43.88 183 SER A N 1
ATOM 1374 C CA . SER A 1 183 ? 4.807 -15.053 -6.510 1.00 43.88 183 SER A CA 1
ATOM 1375 C C . SER A 1 183 ? 6.263 -15.388 -6.784 1.00 43.88 183 SER A C 1
ATOM 1377 O O . SER A 1 183 ? 7.162 -14.567 -6.606 1.00 43.88 183 SER A O 1
ATOM 1379 N N . GLN A 1 184 ? 6.478 -16.602 -7.292 1.00 48.22 184 GLN A N 1
ATOM 1380 C CA . GLN A 1 184 ? 7.693 -16.955 -8.026 1.00 48.22 184 GLN A CA 1
ATOM 1381 C C . GLN A 1 184 ? 7.792 -16.227 -9.381 1.00 48.22 184 GLN A C 1
ATOM 1383 O O . GLN A 1 184 ? 8.747 -16.449 -10.126 1.00 48.22 184 GLN A O 1
ATOM 1388 N N . ASP A 1 185 ? 6.859 -15.323 -9.698 1.00 53.91 185 ASP A N 1
ATOM 1389 C CA . ASP A 1 185 ? 6.953 -14.486 -10.882 1.00 53.91 185 ASP A CA 1
ATOM 1390 C C . ASP A 1 185 ? 7.866 -13.293 -10.596 1.00 53.91 185 ASP A C 1
ATOM 1392 O O . ASP A 1 185 ? 7.519 -12.347 -9.885 1.00 53.91 185 ASP A O 1
ATOM 1396 N N . ILE A 1 186 ? 9.046 -13.347 -11.216 1.00 56.12 186 ILE A N 1
ATOM 1397 C CA . ILE A 1 186 ? 10.138 -12.354 -11.270 1.00 56.12 186 ILE A CA 1
ATOM 1398 C C . ILE A 1 186 ? 9.728 -10.928 -11.696 1.00 56.12 186 ILE A C 1
ATOM 1400 O O . ILE A 1 186 ? 10.584 -10.063 -11.854 1.00 56.12 186 ILE A O 1
ATOM 1404 N N . ASN A 1 187 ? 8.434 -10.675 -11.881 1.00 70.44 187 ASN A N 1
ATOM 1405 C CA . ASN A 1 187 ? 7.883 -9.450 -12.440 1.00 70.44 187 ASN A CA 1
ATOM 1406 C C . ASN A 1 187 ? 6.761 -8.825 -11.595 1.00 70.44 187 ASN A C 1
ATOM 1408 O O . ASN A 1 187 ? 6.216 -7.796 -11.982 1.00 70.44 187 ASN A O 1
ATOM 1412 N N . LEU A 1 188 ? 6.429 -9.414 -10.444 1.00 78.88 188 LEU A N 1
ATOM 1413 C CA . LEU A 1 188 ? 5.383 -8.904 -9.567 1.00 78.88 188 LEU A CA 1
ATOM 1414 C C . LEU A 1 188 ? 5.928 -7.875 -8.566 1.00 78.88 188 LEU A C 1
ATOM 1416 O O . LEU A 1 188 ? 6.987 -8.066 -7.961 1.00 78.88 188 LEU A O 1
ATOM 1420 N N . THR A 1 189 ? 5.153 -6.818 -8.336 1.00 82.25 189 THR A N 1
ATOM 1421 C CA . THR A 1 189 ? 5.317 -5.916 -7.193 1.00 82.25 189 THR A CA 1
ATOM 1422 C C . THR A 1 189 ? 4.295 -6.263 -6.128 1.00 82.25 189 THR A C 1
ATOM 1424 O O . THR A 1 189 ? 3.094 -6.233 -6.386 1.00 82.25 189 THR A O 1
ATOM 1427 N N . VAL A 1 190 ? 4.754 -6.535 -4.910 1.00 85.38 190 VAL A N 1
ATOM 1428 C CA . VAL A 1 190 ? 3.873 -6.797 -3.771 1.00 85.38 190 VAL A CA 1
ATOM 1429 C C . VAL A 1 190 ? 3.886 -5.620 -2.816 1.00 85.38 190 VAL A C 1
ATOM 1431 O O . VAL A 1 190 ? 4.941 -5.175 -2.370 1.00 85.38 190 VAL A O 1
ATOM 1434 N N . ILE A 1 191 ? 2.704 -5.121 -2.486 1.00 87.38 191 ILE A N 1
ATOM 1435 C CA . ILE A 1 191 ? 2.501 -3.985 -1.597 1.00 87.38 191 ILE A CA 1
ATOM 1436 C C . ILE A 1 191 ? 1.829 -4.489 -0.328 1.00 87.38 191 ILE A C 1
ATOM 1438 O O . ILE A 1 191 ? 0.723 -5.019 -0.373 1.00 87.38 191 ILE A O 1
ATOM 1442 N N . GLU A 1 192 ? 2.496 -4.323 0.809 1.00 88.56 192 GLU A N 1
ATOM 1443 C CA . GLU A 1 192 ? 1.991 -4.696 2.126 1.00 88.56 192 GLU A CA 1
ATOM 1444 C C . GLU A 1 192 ? 1.693 -3.440 2.953 1.00 88.56 192 GLU A C 1
ATOM 1446 O O . GLU A 1 192 ? 2.583 -2.641 3.251 1.00 88.56 192 GLU A O 1
ATOM 1451 N N . TYR A 1 193 ? 0.438 -3.298 3.372 1.00 88.31 193 TYR A N 1
ATOM 1452 C CA . TYR A 1 193 ? -0.000 -2.332 4.373 1.00 88.31 193 TYR A CA 1
ATOM 1453 C C . TYR A 1 193 ? -0.070 -3.033 5.721 1.00 88.31 193 TYR A C 1
ATOM 1455 O O . TYR A 1 193 ? -0.801 -4.013 5.867 1.00 88.31 193 TYR A O 1
ATOM 1463 N N . GLN A 1 194 ? 0.632 -2.512 6.721 1.00 88.44 194 GLN A N 1
ATOM 1464 C CA . GLN A 1 194 ? 0.547 -2.996 8.095 1.00 88.44 194 GLN A CA 1
ATOM 1465 C C . GLN A 1 194 ? -0.060 -1.915 8.985 1.00 88.44 194 GLN A C 1
ATOM 1467 O O . GLN A 1 194 ? 0.424 -0.786 8.992 1.00 88.44 194 GLN A O 1
ATOM 1472 N N . PHE A 1 195 ? -1.104 -2.242 9.744 1.00 87.94 195 PHE A N 1
ATOM 1473 C CA . PHE A 1 195 ? -1.794 -1.294 10.626 1.00 87.94 195 PHE A CA 1
ATOM 1474 C C . PHE A 1 195 ? -2.316 -1.976 11.890 1.00 87.94 195 PHE A C 1
ATOM 1476 O O . PHE A 1 195 ? -2.461 -3.197 11.949 1.00 87.94 195 PHE A O 1
ATOM 1483 N N . ARG A 1 196 ? -2.601 -1.190 12.931 1.00 85.38 196 ARG A N 1
ATOM 1484 C CA . ARG A 1 196 ? -3.128 -1.717 14.200 1.00 85.38 196 ARG A CA 1
ATOM 1485 C C . ARG A 1 196 ? -4.640 -1.804 14.170 1.00 85.38 196 ARG A C 1
ATOM 1487 O O . ARG A 1 196 ? -5.311 -0.881 13.716 1.00 85.38 196 ARG A O 1
ATOM 1494 N N . ILE A 1 197 ? -5.172 -2.877 14.746 1.00 81.00 197 ILE A N 1
ATOM 1495 C CA . ILE A 1 197 ? -6.617 -3.056 14.875 1.00 81.00 197 ILE A CA 1
ATOM 1496 C C . ILE A 1 197 ? -7.140 -2.091 15.955 1.00 81.00 197 ILE A C 1
ATOM 1498 O O . ILE A 1 197 ? -6.700 -2.177 17.105 1.00 81.00 197 ILE A O 1
ATOM 1502 N N . PRO A 1 198 ? -8.098 -1.195 15.649 1.00 73.44 198 PRO A N 1
ATOM 1503 C CA . PRO A 1 198 ? -8.618 -0.229 16.623 1.00 73.44 198 PRO A CA 1
ATOM 1504 C C . PRO A 1 198 ? -9.254 -0.879 17.861 1.00 73.44 198 PRO A C 1
ATOM 1506 O O . PRO A 1 198 ? -9.222 -0.309 18.951 1.00 73.44 198 PRO A O 1
ATOM 1509 N N . GLU A 1 199 ? -9.795 -2.087 17.700 1.00 71.81 199 GLU A N 1
ATOM 1510 C CA . GLU A 1 199 ? -10.435 -2.889 18.750 1.00 71.81 199 GLU A CA 1
ATOM 1511 C C . GLU A 1 199 ? -9.432 -3.509 19.737 1.00 71.81 199 GLU A C 1
ATOM 1513 O O . GLU A 1 199 ? -9.810 -3.913 20.835 1.00 71.81 199 GLU A O 1
ATOM 1518 N N . SER A 1 200 ? -8.137 -3.568 19.396 1.00 65.19 200 SER A N 1
ATOM 1519 C CA . SER A 1 200 ? -7.134 -4.225 20.243 1.00 65.19 200 SER A CA 1
ATOM 1520 C C . SER A 1 200 ? -6.596 -3.337 21.370 1.00 65.19 200 SER A C 1
ATOM 1522 O O . SER A 1 200 ? -5.754 -3.794 22.140 1.00 65.19 200 SER A O 1
ATOM 1524 N N . LYS A 1 201 ? -7.061 -2.084 21.504 1.00 55.56 201 LYS A N 1
ATOM 1525 C CA . LYS A 1 201 ? -6.565 -1.125 22.515 1.00 55.56 201 LYS A CA 1
ATOM 1526 C C . LYS A 1 201 ? -6.768 -1.593 23.964 1.00 55.56 201 LYS A C 1
ATOM 1528 O O . LYS A 1 201 ? -6.062 -1.130 24.854 1.00 55.56 201 LYS A O 1
ATOM 1533 N N . THR A 1 202 ? -7.703 -2.511 24.203 1.00 56.31 202 THR A N 1
ATOM 1534 C CA . THR A 1 202 ? -8.056 -3.049 25.530 1.00 56.31 202 THR A CA 1
ATOM 1535 C C . THR A 1 202 ? -7.539 -4.462 25.800 1.00 56.31 202 THR A C 1
ATOM 1537 O O . THR A 1 202 ? -7.727 -4.969 26.904 1.00 56.31 202 THR A O 1
ATOM 1540 N N . SER A 1 203 ? -6.855 -5.108 24.852 1.00 45.00 203 SER A N 1
ATOM 1541 C CA . SER A 1 203 ? -6.368 -6.480 25.020 1.00 45.00 203 SER A CA 1
ATOM 1542 C C . SER A 1 203 ? -4.854 -6.518 24.854 1.00 45.00 203 SER A C 1
ATOM 1544 O O . SER A 1 203 ? -4.319 -5.894 23.947 1.00 45.00 203 SER A O 1
ATOM 1546 N N . LYS A 1 204 ? -4.155 -7.247 25.730 1.00 51.56 204 LYS A N 1
ATOM 1547 C CA . LYS A 1 204 ? -2.683 -7.365 25.868 1.00 51.56 204 LYS A CA 1
ATOM 1548 C C . LYS A 1 204 ? -1.926 -7.866 24.616 1.00 51.56 204 LYS A C 1
ATOM 1550 O O . LYS A 1 204 ? -0.790 -8.316 24.718 1.00 51.56 204 LYS A O 1
ATOM 1555 N N . SER A 1 205 ? -2.537 -7.820 23.439 1.00 52.28 205 SER A N 1
ATOM 1556 C CA . SER A 1 205 ? -1.970 -8.227 22.165 1.00 52.28 205 SER A CA 1
ATOM 1557 C C . SER A 1 205 ? -1.914 -7.032 21.211 1.00 52.28 205 SER A C 1
ATOM 1559 O O . SER A 1 205 ? -2.952 -6.575 20.730 1.00 52.28 205 SER A O 1
ATOM 1561 N N . ASN A 1 206 ? -0.700 -6.571 20.897 1.00 60.41 206 ASN A N 1
ATOM 1562 C CA . ASN A 1 206 ? -0.401 -5.694 19.759 1.00 60.41 206 ASN A CA 1
ATOM 1563 C C . ASN A 1 206 ? -0.662 -6.451 18.442 1.00 60.41 206 ASN A C 1
ATOM 1565 O O . ASN A 1 206 ? 0.271 -6.816 17.729 1.00 60.41 206 ASN A O 1
ATOM 1569 N N . LYS A 1 207 ? -1.925 -6.770 18.146 1.00 69.19 207 LYS A N 1
ATOM 1570 C CA . LYS A 1 207 ? -2.292 -7.441 16.898 1.00 69.19 207 LYS A CA 1
ATOM 1571 C C . LYS A 1 207 ? -2.262 -6.409 15.777 1.00 69.19 207 LYS A C 1
ATOM 1573 O O . LYS A 1 207 ? -3.084 -5.496 15.745 1.00 69.19 207 LYS A O 1
ATOM 1578 N N . ALA A 1 208 ? -1.281 -6.551 14.896 1.00 80.62 208 ALA A N 1
ATOM 1579 C CA . ALA A 1 208 ? -1.233 -5.833 13.635 1.00 80.62 208 ALA A CA 1
ATOM 1580 C C . ALA A 1 208 ? -1.982 -6.645 12.572 1.00 80.62 208 ALA A C 1
ATOM 1582 O O . ALA A 1 208 ? -1.778 -7.854 12.456 1.00 80.62 208 ALA A O 1
ATOM 1583 N N . GLU A 1 209 ? -2.838 -5.979 11.807 1.00 83.94 209 GLU A N 1
ATOM 1584 C CA . GLU A 1 209 ? -3.398 -6.512 10.572 1.00 83.94 209 GLU A CA 1
ATOM 1585 C C . GLU A 1 209 ? -2.485 -6.169 9.397 1.00 83.94 209 GLU A C 1
ATOM 1587 O O . GLU A 1 209 ? -1.761 -5.168 9.406 1.00 83.94 209 GLU A O 1
ATOM 1592 N N . LYS A 1 210 ? -2.536 -7.030 8.379 1.00 87.62 210 LYS A N 1
ATOM 1593 C CA . LYS A 1 210 ? -1.855 -6.836 7.105 1.00 87.62 210 LYS A CA 1
ATOM 1594 C C . LYS A 1 210 ? -2.867 -6.863 5.964 1.00 87.62 210 LYS A C 1
ATOM 1596 O O . LYS A 1 210 ? -3.831 -7.634 5.996 1.00 87.62 210 LYS A O 1
ATOM 1601 N N . ARG A 1 211 ? -2.636 -6.037 4.949 1.00 86.56 211 ARG A N 1
ATOM 1602 C CA . ARG A 1 211 ? -3.305 -6.110 3.643 1.00 86.56 211 ARG A CA 1
ATOM 1603 C C . ARG A 1 211 ? -2.224 -6.184 2.581 1.00 86.56 211 ARG A C 1
ATOM 1605 O O . ARG A 1 211 ? -1.284 -5.398 2.623 1.00 86.56 211 ARG A O 1
ATOM 1612 N N . ILE A 1 212 ? -2.346 -7.151 1.684 1.00 86.75 212 ILE A N 1
ATOM 1613 C CA . ILE A 1 212 ? -1.354 -7.437 0.651 1.00 86.75 212 ILE A CA 1
ATOM 1614 C C . ILE A 1 212 ? -2.024 -7.245 -0.700 1.00 86.75 212 ILE A C 1
ATOM 1616 O O . ILE A 1 212 ? -3.160 -7.677 -0.892 1.00 86.75 212 ILE A O 1
ATOM 1620 N N . ILE A 1 213 ? -1.317 -6.583 -1.607 1.00 87.69 213 ILE A N 1
ATOM 1621 C CA . ILE A 1 213 ? -1.746 -6.363 -2.982 1.00 87.69 213 ILE A CA 1
ATOM 1622 C C . ILE A 1 213 ? -0.621 -6.783 -3.891 1.00 87.69 213 ILE A C 1
ATOM 1624 O O . ILE A 1 213 ? 0.537 -6.432 -3.678 1.00 87.69 213 ILE A O 1
ATOM 1628 N N . GLU A 1 214 ? -0.995 -7.517 -4.916 1.00 86.44 214 GLU A N 1
ATOM 1629 C CA . GLU A 1 214 ? -0.099 -8.033 -5.925 1.00 86.44 214 GLU A CA 1
ATOM 1630 C C . GLU A 1 214 ? -0.386 -7.284 -7.220 1.00 86.44 214 GLU A C 1
ATOM 1632 O O . GLU A 1 214 ? -1.523 -7.251 -7.693 1.00 86.44 214 GLU A O 1
ATOM 1637 N N . LEU A 1 215 ? 0.633 -6.618 -7.755 1.00 85.88 215 LEU A N 1
ATOM 1638 C CA . LEU A 1 215 ? 0.527 -5.811 -8.961 1.00 85.88 215 LEU A CA 1
ATOM 1639 C C . LEU A 1 215 ? 1.485 -6.326 -10.016 1.00 85.88 215 LEU A C 1
ATOM 1641 O O . LEU A 1 215 ? 2.694 -6.421 -9.794 1.00 85.88 215 LEU A O 1
ATOM 1645 N N . ASN A 1 216 ? 0.917 -6.607 -11.180 1.00 86.19 216 ASN A N 1
ATOM 1646 C CA . ASN A 1 216 ? 1.661 -6.861 -12.395 1.00 86.19 216 ASN A CA 1
ATOM 1647 C C . ASN A 1 216 ? 1.758 -5.542 -13.180 1.00 86.19 216 ASN A C 1
ATOM 1649 O O . ASN A 1 216 ? 0.709 -5.038 -13.588 1.00 86.19 216 ASN A O 1
ATOM 1653 N N . PRO A 1 217 ? 2.959 -4.969 -13.372 1.00 86.38 217 PRO A N 1
ATOM 1654 C CA . PRO A 1 217 ? 3.106 -3.659 -13.989 1.00 86.38 217 PRO A CA 1
ATOM 1655 C C . PRO A 1 217 ? 2.492 -3.593 -15.388 1.00 86.38 217 PRO A C 1
ATOM 1657 O O . PRO A 1 217 ? 2.854 -4.367 -16.279 1.00 86.38 217 PRO A O 1
ATOM 1660 N N . TYR A 1 218 ? 1.606 -2.622 -15.616 1.00 87.19 218 TYR A N 1
ATOM 1661 C CA . TYR A 1 218 ? 0.833 -2.535 -16.861 1.00 87.19 218 TYR A CA 1
ATOM 1662 C C . TYR A 1 218 ? 1.708 -2.478 -18.130 1.00 87.19 218 TYR A C 1
ATOM 1664 O O . TYR A 1 218 ? 1.399 -3.103 -19.150 1.00 87.19 218 TYR A O 1
ATOM 1672 N N . PHE A 1 219 ? 2.843 -1.771 -18.085 1.00 85.31 219 PHE A N 1
ATOM 1673 C CA . PHE A 1 219 ? 3.749 -1.643 -19.233 1.00 85.31 219 PHE A CA 1
ATOM 1674 C C . PHE A 1 219 ? 4.482 -2.934 -19.613 1.00 85.31 219 PHE A C 1
ATOM 1676 O O . PHE A 1 219 ? 5.027 -2.998 -20.718 1.00 85.31 219 PHE A O 1
ATOM 1683 N N . GLN A 1 220 ? 4.502 -3.959 -18.754 1.00 82.56 220 GLN A N 1
ATOM 1684 C CA . GLN A 1 220 ? 5.267 -5.184 -18.996 1.00 82.56 220 GLN A CA 1
ATOM 1685 C C . GLN A 1 220 ? 4.874 -5.866 -20.314 1.00 82.56 220 GLN A C 1
ATOM 1687 O O . GLN A 1 220 ? 5.732 -6.399 -21.014 1.00 82.56 220 GLN A O 1
ATOM 1692 N N . GLY A 1 221 ? 3.603 -5.788 -20.721 1.00 79.62 221 GLY A N 1
ATOM 1693 C CA . GLY A 1 221 ? 3.149 -6.336 -22.005 1.00 79.62 221 GLY A CA 1
ATOM 1694 C C . GLY A 1 221 ? 3.841 -5.721 -23.233 1.00 79.62 221 GLY A C 1
ATOM 1695 O O . GLY A 1 221 ? 3.933 -6.364 -24.278 1.00 79.62 221 GLY A O 1
ATOM 1696 N N . ASN A 1 222 ? 4.367 -4.499 -23.120 1.00 77.69 222 ASN A N 1
ATOM 1697 C CA . ASN A 1 222 ? 5.114 -3.844 -24.197 1.00 77.69 222 ASN A CA 1
ATOM 1698 C C . ASN A 1 222 ? 6.599 -4.219 -24.203 1.00 77.69 222 ASN A C 1
ATOM 1700 O O . ASN A 1 222 ? 7.241 -4.117 -25.244 1.00 77.69 222 ASN A O 1
ATOM 1704 N N . CYS A 1 223 ? 7.128 -4.723 -23.089 1.00 76.38 223 CYS A N 1
ATOM 1705 C CA . CYS A 1 223 ? 8.521 -5.146 -22.984 1.00 76.38 223 CYS A CA 1
ATOM 1706 C C . CYS A 1 223 ? 8.851 -6.396 -23.812 1.00 76.38 223 CYS A C 1
ATOM 1708 O O . CYS A 1 223 ? 10.012 -6.619 -24.134 1.00 76.38 223 CYS A O 1
ATOM 1710 N N . TYR A 1 224 ? 7.843 -7.181 -24.206 1.00 68.31 224 TYR A N 1
ATOM 1711 C CA . TYR A 1 224 ? 8.009 -8.355 -25.072 1.00 68.31 224 TYR A CA 1
ATOM 1712 C C . TYR A 1 224 ? 7.962 -8.037 -26.575 1.00 68.31 224 TYR A C 1
ATOM 1714 O O . TYR A 1 224 ? 8.091 -8.946 -27.391 1.00 68.31 224 TYR A O 1
ATOM 1722 N N . LYS A 1 225 ? 7.732 -6.772 -26.956 1.00 63.09 225 LYS A N 1
ATOM 1723 C CA . LYS A 1 225 ? 7.649 -6.337 -28.364 1.00 63.09 225 LYS A CA 1
ATOM 1724 C C . LYS A 1 225 ? 8.964 -5.758 -28.906 1.00 63.09 225 LYS A C 1
ATOM 1726 O O . LYS A 1 225 ? 8.984 -5.335 -30.060 1.00 63.09 225 LYS A O 1
ATOM 1731 N N . LEU A 1 226 ? 10.003 -5.691 -28.072 1.00 53.88 226 LEU A N 1
ATOM 1732 C CA . LEU A 1 226 ? 11.318 -5.114 -28.374 1.00 53.88 226 LEU A CA 1
ATOM 1733 C C . LEU A 1 226 ? 12.324 -6.172 -28.834 1.00 53.88 226 LEU A C 1
ATOM 1735 O O . LEU A 1 226 ? 12.309 -7.290 -28.271 1.00 53.88 226 LEU A O 1
#